Protein 8AGQ (pdb70)

Foldseek 3Di:
DKEKEEALQDQLSQLLLLLCLQLVHDYHYDYQCVVVQSLVDDVNCVQVVVSDDIWMDDPPDIDDDSVVNSVVSCVVSVVGGDNAQDDDVLLNVLLVVLQVCCVPQNPVLLVLLCCQQPVQVVVVHHGDVVVNVVSVVSNLVSVVVVLVCLVPAVDRSHPDHHSSLSSNLNSVVCCLPVSVNVCSQVVRVSSVVSNVVVCPDPSNVVSCVVNVD

Nearest PDB structures (foldseek):
  8agq-assembly1_A  TM=1.005E+00  e=2.679E-33  Populus trichocarpa
  6ezy-assembly1_A  TM=9.854E-01  e=1.251E-21  Arabidopsis thaliana
  5a5k-assembly4_N  TM=9.484E-01  e=1.571E-18  Arabidopsis thaliana
  5a5k-assembly3_O  TM=9.416E-01  e=5.934E-18  Arabidopsis thaliana
  4mpg-assembly1_A  TM=8.722E-01  e=7.396E-11  Homo sapiens

Secondary structure (DSSP, 8-state):
-EEEES-TTSHHHHHHHHHHHHTT--EEEE---GGGTGGGSHHHHTT-TTS-S-EEEETTEEEESHHHHHHHHHHHTTTSSS--S-SSHHHHHHHHHHHHHIIIIIHHHHHHHHIIIIIHHHTT----HHHHHHHHHHHHHHHHHHHHHHHH-SSSSSSS--HHHHTTHHHHHHHHTTTS-THHHHTSHHHHHHHHHHTTSHHHHHHHHHHT-

Structure (mmCIF, N/CA/C/O backbone):
data_8AGQ
#
_entry.id   8AGQ
#
_cell.length_a   89.948
_cell.length_b   55.447
_cell.length_c   54.787
_cell.angle_alpha   90.000
_cell.angle_beta   113.550
_cell.angle_gamma   90.000
#
_symmetry.space_group_name_H-M   'C 1 2 1'
#
loop_
_entity.id
_entity.type
_entity.pdbx_description
1 polymer 'Glutathione transferase'
2 non-polymer GLUTATHIONE
3 non-polymer (2~{S},3~{R})-2-[3,4-bis(oxidanyl)phenyl]-3,4-dihydro-2~{H}-chromene-3,5,7-triol
4 non-polymer 'SODIUM ION'
5 water water
#
loop_
_atom_site.group_PDB
_atom_site.id
_atom_site.type_symbol
_atom_site.label_atom_id
_atom_site.label_alt_id
_atom_site.label_comp_id
_atom_site.label_asym_id
_atom_site.label_entity_id
_atom_site.label_seq_id
_atom_site.pdbx_PDB_ins_code
_atom_site.Cartn_x
_atom_site.Cartn_y
_atom_site.Cartn_z
_atom_site.occupancy
_atom_site.B_iso_or_equiv
_atom_site.auth_seq_id
_atom_site.auth_comp_id
_atom_site.auth_asym_id
_atom_site.auth_atom_id
_atom_site.pdbx_PDB_model_num
ATOM 1 N N . VAL A 1 2 ? -9.946 -15.175 1.428 1.000 38.107 2 VAL A N 1
ATOM 2 C CA . VAL A 1 2 ? -8.855 -14.256 1.884 1.000 25.844 2 VAL A CA 1
ATOM 3 C C . VAL A 1 2 ? -9.487 -13.035 2.542 1.000 19.266 2 VAL A C 1
ATOM 4 O O . VAL A 1 2 ? -10.327 -12.357 1.981 1.000 20.731 2 VAL A O 1
ATOM 17 N N . VAL A 1 3 ? -9.008 -12.741 3.736 1.000 18.021 3 VAL A N 1
ATOM 18 C CA . VAL A 1 3 ? -9.453 -11.605 4.527 1.000 15.537 3 VAL A CA 1
ATOM 19 C C . VAL A 1 3 ? -9.202 -10.301 3.789 1.000 13.542 3 VAL A C 1
ATOM 20 O O . VAL A 1 3 ? -8.138 -10.090 3.267 1.000 15.778 3 VAL A O 1
ATOM 33 N N A LYS A 1 4 ? -10.217 -9.442 3.793 0.500 12.311 4 LYS A N 1
ATOM 34 N N B LYS A 1 4 ? -10.228 -9.445 3.738 0.500 12.199 4 LYS A N 1
ATOM 35 C CA A LYS A 1 4 ? -10.066 -8.086 3.299 0.500 12.235 4 LYS A CA 1
ATOM 36 C CA B LYS A 1 4 ? -10.062 -8.074 3.268 0.500 12.406 4 LYS A CA 1
ATOM 37 C C A LYS A 1 4 ? -9.971 -7.148 4.488 0.500 11.131 4 LYS A C 1
ATOM 38 C C B LYS A 1 4 ? -9.970 -7.154 4.475 0.500 11.109 4 LYS A C 1
ATOM 39 O O A LYS A 1 4 ? -10.812 -7.199 5.382 0.500 12.788 4 LYS A O 1
ATOM 40 O O B LYS A 1 4 ? -10.812 -7.219 5.368 0.500 12.947 4 LYS A O 1
ATOM 77 N N . VAL A 1 5 ? -8.945 -6.291 4.493 1.000 11.173 5 VAL A N 1
ATOM 78 C CA . VAL A 1 5 ? -8.754 -5.281 5.512 1.000 10.358 5 VAL A CA 1
ATOM 79 C C . VAL A 1 5 ? -8.963 -3.917 4.866 1.000 10.336 5 VAL A C 1
ATOM 80 O O . VAL A 1 5 ? -8.329 -3.630 3.840 1.000 12.156 5 VAL A O 1
ATOM 93 N N . TYR A 1 6 ? -9.824 -3.087 5.450 1.000 10.019 6 TYR A N 1
ATOM 94 C CA . TYR A 1 6 ? -10.134 -1.770 4.907 1.000 9.895 6 TYR A CA 1
ATOM 95 C C . TYR A 1 6 ? -9.428 -0.695 5.719 1.000 9.638 6 TYR A C 1
ATOM 96 O O . TYR A 1 6 ? -9.588 -0.591 6.928 1.000 11.225 6 TYR A O 1
ATOM 114 N N . GLY A 1 7 ? -8.730 0.189 4.990 1.000 10.095 7 GLY A N 1
ATOM 115 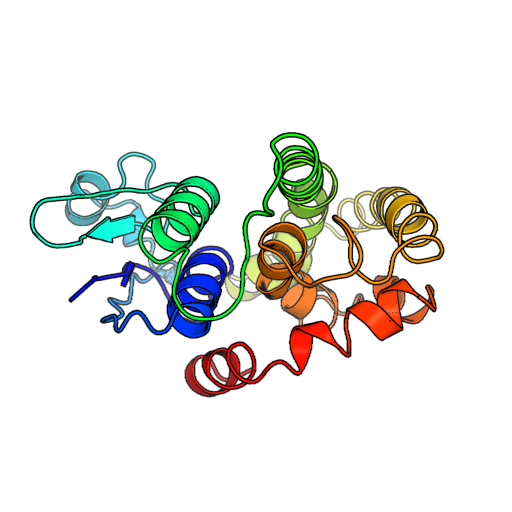C CA . GLY A 1 7 ? -8.107 1.363 5.558 1.000 10.577 7 GLY A CA 1
ATOM 116 C C . GLY A 1 7 ? -6.779 1.661 4.883 1.000 10.446 7 GLY A C 1
ATOM 117 O O . GLY A 1 7 ? -6.236 0.811 4.167 1.000 11.085 7 GLY A O 1
ATOM 121 N N . PRO A 1 8 ? -6.219 2.878 5.097 1.000 10.684 8 PRO A N 1
ATOM 122 C CA . PRO A 1 8 ? -4.903 3.165 4.563 1.000 11.226 8 PRO A CA 1
ATOM 123 C C . PRO A 1 8 ? -3.816 2.350 5.245 1.000 10.285 8 PRO A C 1
ATOM 124 O O . PRO A 1 8 ? -3.841 2.199 6.466 1.000 10.425 8 PRO A O 1
ATOM 135 N N . ALA A 1 9 ? -2.806 1.967 4.485 1.000 10.020 9 ALA A N 1
ATOM 136 C CA . ALA A 1 9 ? -1.643 1.295 5.032 1.000 10.387 9 ALA A CA 1
ATOM 137 C C . ALA A 1 9 ? -0.918 2.142 6.076 1.000 10.396 9 ALA A C 1
ATOM 138 O O . ALA A 1 9 ? -0.255 1.569 6.956 1.000 11.353 9 ALA A O 1
ATOM 145 N N . VAL A 1 10 ? -0.994 3.458 5.965 1.000 9.903 10 VAL A N 1
ATOM 146 C CA . VAL A 1 10 ? -0.289 4.330 6.908 1.000 10.411 10 VAL A CA 1
ATOM 147 C C . VAL A 1 10 ? -1.052 4.529 8.219 1.000 10.575 10 VAL A C 1
ATOM 148 O O . VAL A 1 10 ? -0.447 5.080 9.148 1.000 11.395 10 VAL A O 1
ATOM 161 N N . ALA A 1 11 ? -2.334 4.174 8.290 1.000 10.524 11 ALA A N 1
ATOM 162 C CA . ALA A 1 11 ? -3.105 4.547 9.466 1.000 9.534 11 ALA A CA 1
ATOM 163 C C . ALA A 1 11 ? -2.896 3.574 10.622 1.000 9.391 11 ALA A C 1
ATOM 164 O O . ALA A 1 11 ? -2.744 2.358 10.451 1.000 10.047 11 ALA A O 1
ATOM 171 N N . VAL A 1 12 ? -2.969 4.112 11.848 1.000 9.662 12 VAL A N 1
ATOM 172 C CA . VAL A 1 12 ? -2.687 3.339 13.044 1.000 9.452 12 VAL A CA 1
ATOM 173 C C . VAL A 1 12 ? -3.566 2.113 13.213 1.000 9.642 12 VAL A C 1
ATOM 174 O O . VAL A 1 12 ? -3.071 1.027 13.517 1.000 9.444 12 VAL A O 1
ATOM 187 N N A CYS A 1 13 ? -4.904 2.252 13.138 0.500 10.270 13 CYS A N 1
ATOM 188 N N B CYS A 1 13 ? -4.881 2.329 13.045 0.500 9.834 13 CYS A N 1
ATOM 189 C CA A CYS A 1 13 ? -5.737 1.114 13.527 0.500 10.505 13 CYS A CA 1
ATOM 190 C CA B CYS A 1 13 ? -5.853 1.326 13.442 0.500 11.211 13 CYS A CA 1
ATOM 191 C C A CYS A 1 13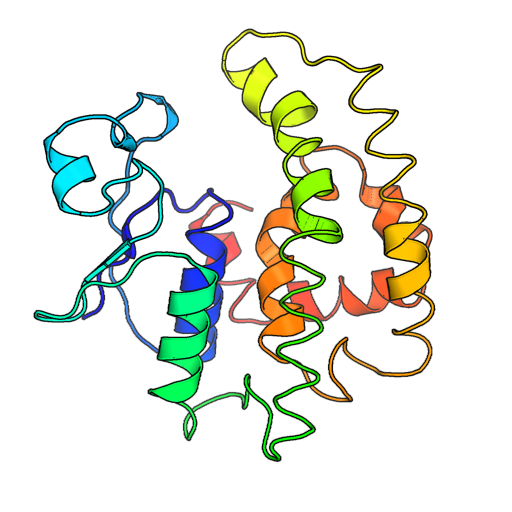 ? -5.717 0.032 12.447 0.500 9.512 13 CYS A C 1
ATOM 192 C C B CYS A 1 13 ? -5.779 0.137 12.467 0.500 10.206 13 CYS A C 1
ATOM 193 O O A CYS A 1 13 ? -5.669 -1.159 12.763 0.500 10.109 13 CYS A O 1
ATOM 194 O O B CYS A 1 13 ? -5.731 -1.017 12.880 0.500 10.521 13 CYS A O 1
ATOM 209 N N . PRO A 1 14 ? -5.709 0.361 11.135 1.000 9.389 14 PRO A N 1
ATOM 210 C CA . PRO A 1 14 ? -5.455 -0.695 10.161 1.000 8.952 14 PRO A CA 1
ATOM 211 C C . PRO A 1 14 ? -4.118 -1.395 10.402 1.000 8.940 14 PRO A C 1
ATOM 212 O O . PRO A 1 14 ? -4.025 -2.605 10.272 1.000 9.383 14 PRO A O 1
ATOM 223 N N . GLN A 1 15 ? -3.068 -0.626 10.734 1.000 8.584 15 GLN A N 1
ATOM 224 C CA . GLN A 1 15 ? -1.780 -1.265 11.017 1.000 9.081 15 GLN A CA 1
ATOM 225 C C . GLN A 1 15 ? -1.834 -2.224 12.206 1.000 8.236 15 GLN A C 1
ATOM 226 O O . GLN A 1 15 ? -1.181 -3.262 12.187 1.000 9.174 15 GLN A O 1
ATOM 240 N N . ARG A 1 16 ? -2.608 -1.887 13.232 1.000 8.753 16 ARG A N 1
ATOM 241 C CA . ARG A 1 16 ? -2.732 -2.773 14.368 1.000 8.689 16 ARG A CA 1
ATOM 242 C C . ARG A 1 16 ? -3.244 -4.142 13.914 1.000 8.911 16 ARG A C 1
ATOM 243 O O . ARG A 1 16 ? -2.734 -5.190 14.319 1.000 9.657 16 ARG A O 1
ATOM 264 N N . VAL A 1 17 ? -4.291 -4.126 13.080 1.000 8.635 17 VAL A N 1
ATOM 265 C CA . VAL A 1 17 ? -4.847 -5.336 12.550 1.000 9.039 17 VAL A CA 1
ATOM 266 C C . VAL A 1 17 ? -3.848 -6.101 11.676 1.000 9.415 17 VAL A C 1
ATOM 267 O O . VAL A 1 17 ? -3.652 -7.305 11.805 1.000 9.988 17 VAL A O 1
ATOM 280 N N . MET A 1 18 ? -3.229 -5.387 10.733 1.000 9.096 18 MET A N 1
ATOM 281 C CA . MET A 1 18 ? -2.305 -6.031 9.817 1.000 9.889 18 MET A CA 1
ATOM 282 C C . MET A 1 18 ? -1.122 -6.654 10.560 1.000 9.518 18 MET A C 1
ATOM 283 O O . MET A 1 18 ? -0.642 -7.718 10.168 1.000 9.997 18 MET A O 1
ATOM 297 N N . ALA A 1 19 ? -0.654 -6.008 11.630 1.000 9.149 19 ALA A N 1
ATOM 298 C CA . ALA A 1 19 ? 0.441 -6.580 12.401 1.000 9.758 19 ALA A CA 1
ATOM 299 C C . ALA A 1 19 ? 0.064 -7.957 12.964 1.000 9.479 19 ALA A C 1
ATOM 300 O O . ALA A 1 19 ? 0.853 -8.891 12.916 1.000 10.669 19 ALA A O 1
ATOM 307 N N . CYS A 1 20 ? -1.152 -8.072 13.502 1.000 9.491 20 CYS A N 1
ATOM 308 C CA . CYS A 1 20 ? -1.613 -9.353 14.012 1.000 9.735 20 CYS A CA 1
ATOM 309 C C . CYS A 1 20 ? -1.724 -10.388 12.903 1.000 9.628 20 CYS A C 1
ATOM 310 O O . CYS A 1 20 ? -1.265 -11.526 13.054 1.000 10.439 20 CYS A O 1
ATOM 318 N N . LEU A 1 21 ? -2.301 -10.005 11.764 1.000 9.483 21 LEU A N 1
ATOM 319 C CA . LEU A 1 21 ? -2.433 -10.946 10.653 1.000 10.227 21 LEU A CA 1
ATOM 320 C C . LEU A 1 21 ? -1.058 -11.428 10.188 1.000 11.149 21 LEU A C 1
ATOM 321 O O . LEU A 1 21 ? -0.870 -12.639 9.964 1.000 12.177 21 LEU A O 1
ATOM 337 N N . LEU A 1 22 ? -0.083 -10.521 10.077 1.000 10.612 22 LEU A N 1
ATOM 338 C CA . LEU A 1 22 ? 1.256 -10.911 9.671 1.000 11.745 22 LEU A CA 1
ATOM 339 C C . LEU A 1 22 ? 1.883 -11.846 10.701 1.000 11.749 22 LEU A C 1
ATOM 340 O O . LEU A 1 22 ? 2.510 -12.831 10.346 1.000 14.089 22 LEU A O 1
ATOM 356 N N . GLU A 1 23 ? 1.762 -11.523 11.989 1.000 10.943 23 GLU A N 1
ATOM 357 C CA . GLU A 1 23 ? 2.337 -12.383 13.009 1.000 11.648 23 GLU A CA 1
ATOM 358 C C . GLU A 1 23 ? 1.762 -13.793 12.925 1.000 12.396 23 GLU A C 1
ATOM 359 O O . GLU A 1 23 ? 2.464 -14.769 13.176 1.000 14.516 23 GLU A O 1
ATOM 371 N N . LYS A 1 24 ? 0.460 -13.893 12.613 1.000 14.150 24 LYS A N 1
ATOM 372 C CA . LYS A 1 24 ? -0.242 -15.163 12.582 1.000 16.768 24 LYS A CA 1
ATOM 373 C C . LYS A 1 24 ? -0.219 -15.844 11.228 1.000 19.939 24 LYS A C 1
ATOM 374 O O . LYS A 1 24 ? -0.846 -16.891 11.082 1.000 24.202 24 LYS A O 1
ATOM 393 N N . GLY A 1 25 ? 0.463 -15.252 10.252 1.000 18.538 25 GLY A N 1
ATOM 394 C CA . GLY A 1 25 ? 0.552 -15.844 8.913 1.000 22.054 25 GLY A CA 1
ATOM 395 C C . GLY A 1 25 ? -0.773 -15.902 8.165 1.000 22.144 25 GLY A C 1
ATOM 396 O O . GLY A 1 25 ? -0.995 -16.799 7.336 1.000 24.170 25 GLY A O 1
ATOM 400 N N . VAL A 1 26 ? -1.640 -14.931 8.416 1.000 18.537 26 VAL A N 1
ATOM 401 C CA . VAL A 1 26 ? -2.946 -14.884 7.780 1.000 17.800 26 VAL A CA 1
ATOM 402 C C . VAL A 1 26 ? -2.833 -13.991 6.543 1.000 17.564 26 VAL A C 1
ATOM 403 O O . VAL A 1 26 ? -2.520 -12.806 6.699 1.000 19.496 26 VAL A O 1
ATOM 416 N N A GLU A 1 27 ? -2.994 -14.530 5.334 0.250 17.984 27 GLU A N 1
ATOM 417 N N B GLU A 1 27 ? -3.115 -14.561 5.356 0.250 19.547 27 GLU A N 1
ATOM 418 N N C GLU A 1 27 ? -3.112 -14.559 5.358 0.500 20.526 27 GLU A N 1
ATOM 419 C CA A GLU A 1 27 ? -2.877 -13.685 4.157 0.250 18.187 27 GLU A CA 1
ATOM 420 C CA B GLU A 1 27 ? -3.135 -13.840 4.088 0.250 19.009 27 GLU A CA 1
ATOM 421 C CA C GLU A 1 27 ? -3.109 -13.823 4.104 0.500 22.603 27 GLU A CA 1
ATOM 422 C C A GLU A 1 27 ? -4.144 -12.833 4.029 0.250 16.827 27 GLU A C 1
ATOM 423 C C B GLU A 1 27 ? -4.228 -12.773 4.132 0.250 16.162 27 GLU A C 1
ATOM 424 C C C GLU A 1 27 ? -4.217 -12.767 4.138 0.500 15.532 27 GLU A C 1
ATOM 425 O O A GLU A 1 27 ? -5.244 -13.291 4.318 0.250 17.223 27 GLU A O 1
ATOM 426 O O B GLU A 1 27 ? -5.312 -13.012 4.658 0.250 17.376 27 GLU A O 1
ATOM 427 O O C GLU A 1 27 ? -5.307 -13.000 4.650 0.500 15.860 27 GLU A O 1
ATOM 461 N N . PHE A 1 28 ? -3.962 -11.597 3.563 1.000 16.119 28 PHE A N 1
ATOM 462 C CA . PHE A 1 28 ? -5.017 -10.589 3.470 1.000 13.259 28 PHE A CA 1
ATOM 463 C C . PHE A 1 28 ? -4.795 -9.720 2.253 1.000 12.642 28 PHE A C 1
ATOM 464 O O . PHE A 1 28 ? -3.677 -9.607 1.742 1.000 15.573 28 PHE A O 1
ATOM 481 N N . ASP A 1 29 ? -5.907 -9.077 1.857 1.000 12.679 29 ASP A N 1
ATOM 482 C CA . ASP A 1 29 ? -5.893 -8.068 0.824 1.000 14.111 29 ASP A CA 1
ATOM 483 C C . ASP A 1 29 ? -6.261 -6.735 1.444 1.000 13.115 29 ASP A C 1
ATOM 484 O O . ASP A 1 29 ? -7.298 -6.615 2.100 1.000 15.849 29 ASP A O 1
ATOM 493 N N . LEU A 1 30 ? -5.424 -5.730 1.237 1.000 12.545 30 LEU A N 1
ATOM 494 C CA . LEU A 1 30 ? -5.702 -4.400 1.732 1.000 12.203 30 LEU A CA 1
ATOM 495 C C . LEU A 1 30 ? -6.540 -3.639 0.730 1.000 11.539 30 LEU A C 1
ATOM 496 O O . LEU A 1 30 ? -6.223 -3.574 -0.475 1.000 14.250 30 LEU A O 1
ATOM 512 N N . VAL A 1 31 ? -7.589 -3.007 1.247 1.000 11.062 31 VAL A N 1
ATOM 513 C CA . VAL A 1 31 ? -8.445 -2.135 0.482 1.000 10.913 31 VAL A CA 1
ATOM 514 C C . VAL A 1 31 ? -8.300 -0.730 1.065 1.000 10.764 31 VAL A C 1
ATOM 515 O O . VAL A 1 31 ? -8.816 -0.445 2.142 1.000 10.988 31 VAL A O 1
ATOM 528 N N . HIS A 1 32 ? -7.590 0.132 0.358 1.000 10.606 32 HIS A N 1
ATOM 529 C CA . HIS A 1 32 ? -7.386 1.498 0.809 1.000 10.835 32 HIS A CA 1
ATOM 530 C C . HIS A 1 32 ? -8.754 2.155 0.984 1.000 11.073 32 HIS A C 1
ATOM 531 O O . HIS A 1 32 ? -9.653 1.982 0.164 1.000 12.060 32 HIS A O 1
ATOM 546 N N . VAL A 1 33 ? -8.874 2.953 2.047 1.000 11.430 33 VAL A N 1
ATOM 547 C CA . VAL A 1 33 ? -9.997 3.861 2.248 1.000 12.253 33 VAL A CA 1
ATOM 548 C C . VAL A 1 33 ? -9.383 5.233 2.445 1.000 12.144 33 VAL A C 1
ATOM 549 O O . VAL A 1 33 ? -8.479 5.388 3.249 1.000 14.063 33 VAL A O 1
ATOM 562 N N A ASP A 1 34 ? -9.837 6.219 1.687 0.500 13.122 34 ASP A N 1
ATOM 563 N N B ASP A 1 34 ? -9.807 6.227 1.652 0.500 13.387 34 ASP A N 1
ATOM 564 C CA A ASP A 1 34 ? -9.130 7.481 1.650 0.500 14.107 34 ASP A CA 1
ATOM 565 C CA B ASP A 1 34 ? -9.207 7.558 1.582 0.500 14.316 34 ASP A CA 1
ATOM 566 C C A ASP A 1 34 ? -9.665 8.424 2.723 0.500 13.212 34 ASP A C 1
ATOM 567 C C B ASP A 1 34 ? -9.695 8.442 2.733 0.500 13.230 34 ASP A C 1
ATOM 568 O O A ASP A 1 34 ? -10.582 9.209 2.503 0.500 14.280 34 ASP A O 1
ATOM 569 O O B ASP A 1 34 ? -10.636 9.219 2.576 0.500 14.489 34 ASP A O 1
ATOM 586 N N . LEU A 1 35 ? -9.057 8.327 3.909 1.000 12.977 35 LEU A N 1
ATOM 587 C CA . LEU A 1 35 ? -9.402 9.162 5.034 1.000 12.677 35 LEU A CA 1
ATOM 588 C C . LEU A 1 35 ? -9.148 10.630 4.722 1.000 13.885 35 LEU A C 1
ATOM 589 O O . LEU A 1 35 ? -9.889 11.468 5.158 1.000 16.327 35 LEU A O 1
ATOM 605 N N . ASP A 1 36 ? -8.143 10.916 3.900 1.000 15.190 36 ASP A N 1
ATOM 606 C CA . ASP A 1 36 ? -7.818 12.302 3.566 1.000 17.538 36 ASP A CA 1
ATOM 607 C C . ASP A 1 36 ? -9.022 13.003 2.945 1.000 18.366 36 ASP A C 1
ATOM 608 O O . ASP A 1 36 ? -9.247 14.187 3.179 1.000 22.627 36 ASP A O 1
ATOM 617 N N . SER A 1 37 ? -9.785 12.286 2.115 1.000 16.930 37 SER A N 1
ATOM 618 C CA . SER A 1 37 ? -10.890 12.873 1.397 1.000 18.258 37 SER A CA 1
ATOM 619 C C . SER A 1 37 ? -12.223 12.540 2.061 1.000 19.582 37 SER A C 1
ATOM 620 O O . SER A 1 37 ? -13.247 12.898 1.509 1.000 22.136 37 SER A O 1
ATOM 628 N N . GLY A 1 38 ? -12.247 11.886 3.235 1.000 17.102 38 GLY A N 1
ATOM 629 C CA . GLY A 1 38 ? -13.502 11.644 3.919 1.000 17.255 38 GLY A CA 1
ATOM 630 C C . GLY A 1 38 ? -14.298 10.468 3.365 1.000 17.335 38 GLY A C 1
ATOM 631 O O . GLY A 1 38 ? -15.477 10.371 3.618 1.000 18.642 38 GLY A O 1
ATOM 635 N N . GLU A 1 39 ? -13.656 9.538 2.639 1.000 15.782 39 GLU A N 1
ATOM 636 C CA . GLU A 1 39 ? -14.363 8.384 2.088 1.000 16.391 39 GLU A CA 1
ATOM 637 C C . GLU A 1 39 ? -15.066 7.559 3.169 1.000 15.060 39 GLU A C 1
ATOM 638 O O . GLU A 1 39 ? -16.142 7.006 2.935 1.000 16.587 39 GLU A O 1
ATOM 650 N N . GLN A 1 40 ? -14.476 7.513 4.350 1.000 14.081 40 GLN A N 1
ATOM 651 C CA . GLN A 1 40 ? -15.015 6.708 5.435 1.000 14.446 40 GLN A CA 1
ATOM 652 C C . GLN A 1 40 ? -16.343 7.235 5.962 1.000 14.794 40 GLN A C 1
ATOM 653 O O . GLN A 1 40 ? -17.001 6.518 6.721 1.000 15.459 40 GLN A O 1
ATOM 667 N N . LYS A 1 41 ? -16.703 8.480 5.605 1.000 16.312 41 LYS A N 1
ATOM 668 C CA . LYS A 1 41 ? -17.940 9.074 6.106 1.000 18.048 41 LYS A CA 1
ATOM 669 C C . LYS A 1 41 ? -19.074 9.008 5.098 1.000 21.010 41 LYS A C 1
ATOM 670 O O . LYS A 1 41 ? -20.175 9.455 5.431 1.000 25.697 41 LYS A O 1
ATOM 689 N N . LEU A 1 42 ? -18.828 8.417 3.922 1.000 19.845 42 LEU A N 1
ATOM 690 C CA . LEU A 1 42 ? -19.819 8.428 2.868 1.000 22.458 42 LEU A CA 1
ATOM 691 C C . LEU A 1 42 ? -20.638 7.146 2.931 1.000 20.593 42 LEU A C 1
ATOM 692 O O . LEU A 1 42 ? -20.250 6.165 3.565 1.000 19.295 42 LEU A O 1
ATOM 708 N N . PRO A 1 43 ? -21.853 7.139 2.312 1.000 29.462 43 PRO A N 1
ATOM 709 C CA . PRO A 1 43 ? -22.745 6.011 2.544 1.000 23.959 43 PRO A CA 1
ATOM 710 C C . PRO A 1 43 ? -22.200 4.600 2.239 1.000 19.487 43 PRO A C 1
ATOM 711 O O . PRO A 1 43 ? -22.493 3.661 2.983 1.000 20.357 43 PRO A O 1
ATOM 722 N N . GLU A 1 44 ? -21.412 4.431 1.156 1.000 21.892 44 GLU A N 1
ATOM 723 C CA . GLU A 1 44 ? -20.911 3.141 0.732 1.000 53.619 44 GLU A CA 1
ATOM 724 C C . GLU A 1 44 ? -20.118 2.576 1.931 1.000 19.820 44 GLU A C 1
ATOM 725 O O . GLU A 1 44 ? -20.301 1.426 2.265 1.000 18.187 44 GLU A O 1
ATOM 737 N N . PHE A 1 45 ? -19.186 3.362 2.497 1.000 15.666 45 PHE A N 1
ATOM 738 C CA . PHE A 1 45 ? -18.331 2.806 3.556 1.000 14.005 45 PHE A CA 1
ATOM 739 C C . PHE A 1 45 ? -19.122 2.612 4.858 1.000 13.990 45 PHE A C 1
ATOM 740 O O . PHE A 1 45 ? -18.815 1.679 5.609 1.000 13.212 45 PHE A O 1
ATOM 757 N N . LEU A 1 46 ? -20.117 3.460 5.130 1.000 15.150 46 LEU A N 1
ATOM 758 C CA . LEU A 1 46 ? -20.888 3.325 6.354 1.000 15.188 46 LEU A CA 1
ATOM 759 C C . LEU A 1 46 ? -21.653 1.989 6.399 1.000 15.159 46 LEU A C 1
ATOM 760 O O . LEU A 1 46 ? -21.987 1.535 7.493 1.000 17.011 46 LEU A O 1
ATOM 776 N N . LEU A 1 47 ? -21.940 1.371 5.238 1.000 15.376 47 LEU A N 1
ATOM 777 C CA . LEU A 1 47 ? -22.506 0.038 5.237 1.000 16.718 47 LEU A CA 1
ATOM 778 C C . LEU A 1 47 ? -21.541 -0.983 5.815 1.000 15.946 47 LEU A C 1
ATOM 779 O O . LEU A 1 47 ? -21.984 -2.051 6.242 1.000 18.964 47 LEU A O 1
ATOM 795 N N . LYS A 1 48 ? -20.237 -0.701 5.769 1.000 13.877 48 LYS A N 1
ATOM 796 C CA . LYS A 1 48 ? -19.244 -1.627 6.286 1.000 12.869 48 LYS A CA 1
ATOM 797 C C . LYS A 1 48 ? -18.882 -1.302 7.737 1.000 13.199 48 LYS A C 1
ATOM 798 O O . LYS A 1 48 ? -18.730 -2.214 8.545 1.000 15.185 48 LYS A O 1
ATOM 817 N N . GLN A 1 49 ? -18.650 -0.018 8.055 1.000 11.966 49 GLN A N 1
ATOM 818 C CA . GLN A 1 49 ? -18.279 0.402 9.402 1.000 11.644 49 GLN A CA 1
ATOM 819 C C . GLN A 1 49 ? -19.201 1.567 9.740 1.000 11.840 49 GLN A C 1
ATOM 820 O O . GLN A 1 49 ? -19.049 2.654 9.214 1.000 12.387 49 GLN A O 1
ATOM 834 N N . PRO A 1 50 ? -20.244 1.315 10.550 1.000 11.802 50 PRO A N 1
ATOM 835 C CA . PRO A 1 50 ? -21.339 2.287 10.658 1.000 13.657 50 PRO A CA 1
ATOM 836 C C . PRO A 1 50 ? -20.983 3.554 11.448 1.000 12.169 50 PRO A C 1
ATOM 837 O O . PRO A 1 50 ? -21.725 4.518 11.407 1.000 14.634 50 PRO A O 1
ATOM 848 N N . PHE A 1 51 ? -19.831 3.550 12.141 1.000 12.147 51 PHE A N 1
ATOM 849 C CA . PHE A 1 51 ? -19.313 4.732 12.812 1.000 12.153 51 PHE A CA 1
ATOM 850 C C . PHE A 1 51 ? -18.353 5.509 11.904 1.000 12.904 51 PHE A C 1
ATOM 851 O O . PHE A 1 51 ? -17.805 6.516 12.309 1.000 14.315 51 PHE A O 1
ATOM 868 N N . GLY A 1 52 ? -18.178 5.080 10.661 1.000 12.307 52 GLY A N 1
ATOM 869 C CA . GLY A 1 52 ? -17.344 5.819 9.739 1.000 13.000 52 GLY A CA 1
ATOM 870 C C . GLY A 1 52 ? -15.890 5.889 10.132 1.000 11.699 52 GLY A C 1
ATOM 871 O O . GLY A 1 52 ? -15.258 6.934 10.021 1.000 13.144 52 GLY A O 1
ATOM 875 N N . GLN A 1 53 ? -15.354 4.760 10.569 1.000 10.821 53 GLN A N 1
ATOM 876 C CA . GLN A 1 53 ? -13.953 4.645 10.942 1.000 10.366 53 GLN A CA 1
ATOM 877 C C . GLN A 1 53 ? -13.375 3.380 10.328 1.000 10.091 53 GLN A C 1
ATOM 878 O O . GLN A 1 53 ? -14.092 2.454 10.012 1.000 10.980 53 GLN A O 1
ATOM 892 N N . VAL A 1 54 ? -12.047 3.349 10.222 1.000 10.267 54 VAL A N 1
ATOM 893 C CA . VAL A 1 54 ? -11.329 2.162 9.763 1.000 9.512 54 VAL A CA 1
ATOM 894 C C . VAL A 1 54 ? -10.512 1.584 10.916 1.000 9.598 54 VAL A C 1
ATOM 895 O O . VAL A 1 54 ? -10.066 2.332 11.793 1.000 10.703 54 VAL A O 1
ATOM 908 N N . PRO A 1 55 ? -10.264 0.264 10.969 1.000 9.436 55 PRO A N 1
ATOM 909 C CA . PRO A 1 55 ? -10.569 -0.713 9.929 1.000 9.738 55 PRO A CA 1
ATOM 910 C C . PRO A 1 55 ? -11.871 -1.451 10.130 1.000 9.172 55 PRO A C 1
ATOM 911 O O . PRO A 1 55 ? -12.466 -1.484 11.201 1.000 10.543 55 PRO A O 1
ATOM 922 N N . VAL A 1 56 ? -12.246 -2.143 9.062 1.000 10.137 56 VAL A N 1
ATOM 923 C CA . VAL A 1 56 ? -13.208 -3.240 9.084 1.000 11.063 56 VAL A CA 1
ATOM 924 C C . VAL A 1 56 ? -12.516 -4.414 8.384 1.000 10.116 56 VAL A C 1
ATOM 925 O O . VAL A 1 56 ? -11.704 -4.180 7.482 1.000 11.448 56 VAL A O 1
ATOM 938 N N . VAL A 1 57 ? -12.865 -5.636 8.765 1.000 10.196 57 VAL A N 1
ATOM 939 C CA . VAL A 1 57 ? -12.434 -6.811 8.026 1.000 10.581 57 VAL A CA 1
ATOM 940 C C . VAL A 1 57 ? -13.652 -7.570 7.522 1.000 10.866 57 VAL A C 1
ATOM 941 O O . VAL A 1 57 ? -14.683 -7.624 8.192 1.000 11.940 57 VAL A O 1
ATOM 954 N N . GLU A 1 58 ? -13.476 -8.152 6.340 1.000 11.575 58 GLU A N 1
ATOM 955 C CA . GLU A 1 58 ? -14.441 -9.063 5.754 1.000 12.797 58 GLU A CA 1
ATOM 956 C C . GLU A 1 58 ? -13.696 -10.369 5.476 1.000 14.079 58 GLU A C 1
ATOM 957 O O . GLU A 1 58 ? -12.697 -10.367 4.772 1.000 16.486 58 GLU A O 1
ATOM 969 N N . ASP A 1 59 ? -14.226 -11.477 5.982 1.000 15.254 59 ASP A N 1
ATOM 970 C CA . ASP A 1 59 ? -13.579 -12.789 5.936 1.000 17.110 59 ASP A CA 1
ATOM 971 C C . ASP A 1 59 ? -14.663 -13.771 5.527 1.000 17.085 59 ASP A C 1
ATOM 972 O O . ASP A 1 59 ? -15.475 -14.199 6.341 1.000 18.389 59 ASP A O 1
ATOM 981 N N . GLY A 1 60 ? -14.784 -13.983 4.229 1.000 18.826 60 GLY A N 1
ATOM 982 C CA . GLY A 1 60 ? -15.968 -14.641 3.712 1.000 20.964 60 GLY A CA 1
ATOM 983 C C . GLY A 1 60 ? -17.202 -13.806 4.035 1.000 19.900 60 GLY A C 1
ATOM 984 O O . GLY A 1 60 ? -17.202 -12.602 3.759 1.000 22.816 60 GLY A O 1
ATOM 988 N N A ASP A 1 61 ? -18.232 -14.415 4.634 0.500 25.855 61 ASP A N 1
ATOM 989 N N B ASP A 1 61 ? -18.220 -14.445 4.632 0.500 22.610 61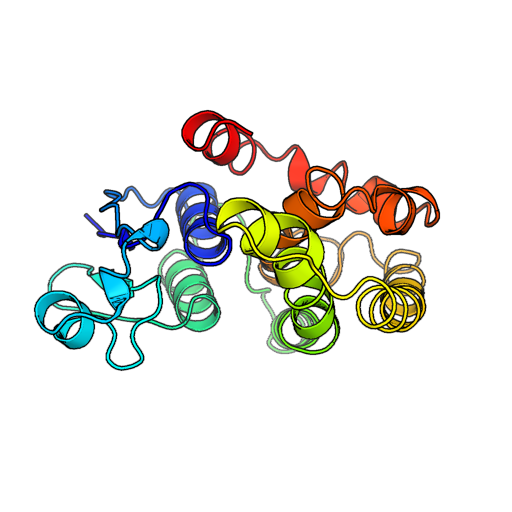 ASP A N 1
ATOM 990 C CA A ASP A 1 61 ? -19.440 -13.682 4.983 0.500 40.094 61 ASP A CA 1
ATOM 991 C CA B ASP A 1 61 ? -19.449 -13.763 5.002 0.500 20.094 61 ASP A CA 1
ATOM 992 C C A ASP A 1 61 ? -19.385 -13.230 6.453 0.500 20.501 61 ASP A C 1
ATOM 993 C C B ASP A 1 61 ? -19.300 -13.046 6.352 0.500 18.477 61 ASP A C 1
ATOM 994 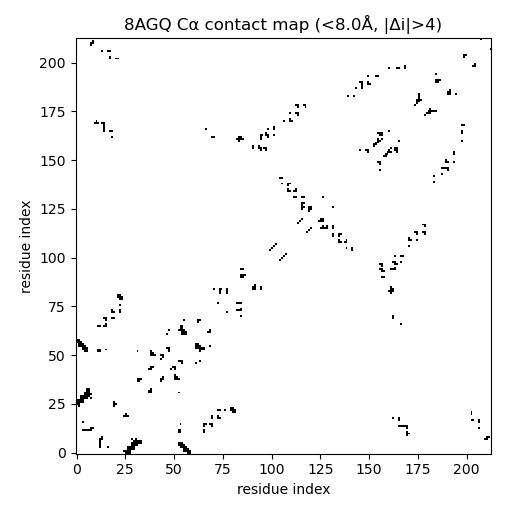O O A ASP A 1 61 ? -20.409 -12.863 7.016 0.500 21.236 61 ASP A O 1
ATOM 995 O O B ASP A 1 6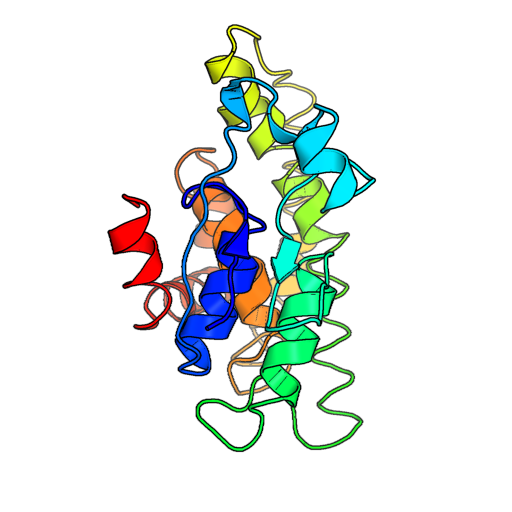1 ? -20.151 -12.244 6.691 0.500 18.351 61 ASP A O 1
ATOM 1012 N N . PHE A 1 62 ? -18.201 -13.257 7.081 1.000 17.302 62 PHE A N 1
ATOM 1013 C CA . PHE A 1 62 ? -18.037 -12.674 8.412 1.000 16.120 62 PHE A CA 1
ATOM 1014 C C . PHE A 1 62 ? -17.459 -11.277 8.310 1.000 14.452 62 PHE A C 1
ATOM 1015 O O . PHE A 1 62 ? -16.538 -11.048 7.557 1.000 17.779 62 PHE A O 1
ATOM 1032 N N . LYS A 1 63 ? -18.046 -10.328 9.028 1.000 14.286 63 LYS A N 1
ATOM 1033 C CA A LYS A 1 63 ? -17.610 -8.944 9.031 0.500 12.553 63 LYS A CA 1
ATOM 1034 C CA B LYS A 1 63 ? -17.676 -8.932 9.037 0.500 13.277 63 LYS A CA 1
ATOM 1035 C C . LYS A 1 63 ? -17.411 -8.518 10.478 1.000 11.831 63 LYS A C 1
ATOM 1036 O O . LYS A 1 63 ? -18.206 -8.832 11.372 1.000 13.202 63 LYS A O 1
ATOM 1072 N N . LEU A 1 64 ? -16.303 -7.807 10.732 1.000 11.090 64 LEU A N 1
ATOM 1073 C CA . LEU A 1 64 ? -15.952 -7.426 12.098 1.000 10.344 64 LEU A CA 1
ATOM 1074 C C . LEU A 1 64 ? -15.240 -6.072 12.025 1.000 10.467 64 LEU A C 1
ATOM 1075 O O . LEU A 1 64 ? -14.393 -5.857 11.164 1.000 11.087 64 LEU A O 1
ATOM 1091 N N . PHE A 1 65 ? -15.533 -5.187 12.982 1.000 9.896 65 PHE A N 1
ATOM 1092 C CA . PHE A 1 65 ? -14.778 -3.956 13.135 1.000 9.472 65 PHE A CA 1
ATOM 1093 C C . PHE A 1 65 ? -14.372 -3.820 14.609 1.000 9.943 65 PHE A C 1
ATOM 1094 O O . PHE A 1 65 ? -14.593 -4.721 15.410 1.000 10.103 65 PHE A O 1
ATOM 1111 N N . GLU A 1 66 ? -13.723 -2.688 14.913 1.000 9.514 66 GLU A N 1
ATOM 1112 C CA . GLU A 1 66 ? -12.995 -2.392 16.174 1.000 9.429 66 GLU A CA 1
ATOM 1113 C C . GLU A 1 66 ? -11.687 -3.166 16.169 1.000 9.320 66 GLU A C 1
ATOM 1114 O O . GLU A 1 66 ? -11.649 -4.391 16.318 1.000 9.804 66 GLU A O 1
ATOM 1126 N N . SER A 1 67 ? -10.590 -2.432 15.958 1.000 8.885 67 SER A N 1
ATOM 1127 C CA . SER A 1 67 ? -9.289 -3.043 15.782 1.000 9.167 67 SER A CA 1
ATOM 1128 C C . SER A 1 67 ? -8.922 -4.035 16.883 1.000 8.880 67 SER A C 1
ATOM 1129 O O . SER A 1 67 ? -8.303 -5.056 16.585 1.000 9.662 67 SER A O 1
ATOM 1137 N N . ARG A 1 68 ? -9.235 -3.733 18.152 1.000 8.710 68 ARG A N 1
ATOM 1138 C CA . ARG A 1 68 ? -8.818 -4.634 19.232 1.000 9.409 68 ARG A CA 1
ATOM 1139 C C . ARG A 1 68 ? -9.705 -5.856 19.300 1.000 11.146 68 ARG A C 1
ATOM 1140 O O . ARG A 1 68 ? -9.251 -6.886 19.782 1.000 14.506 68 ARG A O 1
ATOM 1161 N N . ALA A 1 69 ? -10.962 -5.780 18.836 1.000 9.611 69 ALA A N 1
ATOM 1162 C CA . ALA A 1 69 ? -11.766 -6.977 18.675 1.000 10.438 69 ALA A CA 1
ATOM 1163 C C . ALA A 1 69 ? -11.223 -7.883 17.555 1.000 9.950 69 ALA A C 1
ATOM 1164 O O . ALA A 1 69 ? -11.185 -9.103 17.680 1.000 10.895 69 ALA A O 1
ATOM 1171 N N . ILE A 1 70 ? -10.800 -7.228 16.479 1.000 9.510 70 ILE A N 1
ATOM 1172 C CA . ILE A 1 70 ? -10.268 -7.959 15.335 1.000 9.778 70 ILE A CA 1
ATOM 1173 C C . ILE A 1 70 ? -8.982 -8.700 15.714 1.000 9.886 70 ILE A C 1
ATOM 1174 O O . ILE A 1 70 ? -8.817 -9.877 15.353 1.000 10.718 70 ILE A O 1
ATOM 1190 N N . ILE A 1 71 ? -8.022 -8.026 16.409 1.000 9.651 71 ILE A N 1
ATOM 1191 C CA . ILE A 1 71 ? -6.797 -8.734 16.721 1.000 10.023 71 ILE A CA 1
ATOM 1192 C C . ILE A 1 71 ? -7.034 -9.864 17.706 1.000 10.452 71 ILE A C 1
ATOM 1193 O O . ILE A 1 71 ? -6.379 -10.914 17.625 1.000 11.406 71 ILE A O 1
ATOM 1209 N N . ARG A 1 72 ? -7.994 -9.725 18.639 1.000 10.398 72 ARG A N 1
ATOM 1210 C CA . ARG A 1 72 ? -8.328 -10.837 19.509 1.000 11.269 72 ARG A CA 1
ATOM 1211 C C . ARG A 1 72 ? -8.883 -12.022 18.720 1.000 12.437 72 ARG A C 1
ATOM 1212 O O . ARG A 1 72 ? -8.555 -13.172 19.003 1.000 13.679 72 ARG A O 1
ATOM 1233 N N . TYR A 1 73 ? -9.735 -11.733 17.727 1.000 11.839 73 TYR A N 1
ATOM 1234 C CA . TYR A 1 73 ? -10.355 -12.768 16.921 1.000 12.611 73 TYR A CA 1
ATOM 1235 C C . TYR A 1 73 ? -9.305 -13.584 16.166 1.000 12.466 73 TYR A C 1
ATOM 1236 O O . TYR A 1 73 ? -9.302 -14.819 16.249 1.000 13.393 73 TYR A O 1
ATOM 1254 N N . TYR A 1 74 ? -8.395 -12.906 15.456 1.000 11.751 74 TYR A N 1
ATOM 1255 C CA . TYR A 1 74 ? -7.419 -13.621 14.670 1.000 12.074 74 TYR A CA 1
ATOM 1256 C C . TYR A 1 74 ? -6.379 -14.323 15.540 1.000 11.831 74 TYR A C 1
ATOM 1257 O O . TYR A 1 74 ? -5.914 -15.419 15.207 1.000 12.937 74 TYR A O 1
ATOM 1275 N N . ALA A 1 75 ? -6.042 -13.730 16.694 1.000 11.544 75 ALA A N 1
ATOM 1276 C CA . ALA A 1 75 ? -5.121 -14.410 17.613 1.000 11.723 75 ALA A CA 1
ATOM 1277 C C . ALA A 1 75 ? -5.742 -15.709 18.112 1.000 12.610 75 ALA A C 1
ATOM 1278 O O . ALA A 1 75 ? -4.994 -16.656 18.375 1.000 14.413 75 ALA A O 1
ATOM 1285 N N . ALA A 1 76 ? -7.069 -15.746 18.287 1.000 13.322 76 ALA A N 1
ATOM 1286 C CA . ALA A 1 76 ? -7.735 -16.970 18.729 1.000 13.897 76 ALA A CA 1
ATOM 1287 C C . ALA A 1 76 ? -7.995 -17.939 17.584 1.000 14.559 76 ALA A C 1
ATOM 1288 O O . ALA A 1 76 ? -7.779 -19.135 17.713 1.000 16.818 76 ALA A O 1
ATOM 1295 N N . LYS A 1 77 ? -8.387 -17.405 16.427 1.000 14.445 77 LYS A N 1
ATOM 1296 C CA . LYS A 1 77 ? -8.730 -18.282 15.320 1.000 15.863 77 LYS A CA 1
ATOM 1297 C C . LYS A 1 77 ? -7.487 -19.063 14.885 1.000 18.150 77 LYS A C 1
ATOM 1298 O O . LYS A 1 77 ? -7.591 -20.213 14.448 1.000 22.345 77 LYS A O 1
ATOM 1317 N N . TYR A 1 78 ? -6.318 -18.442 14.968 1.000 16.527 78 TYR A N 1
ATOM 1318 C CA . TYR A 1 78 ? -5.073 -19.063 14.607 1.000 18.839 78 TYR A CA 1
ATOM 1319 C C . TYR A 1 78 ? -4.165 -19.269 15.823 1.000 18.111 78 TYR A C 1
ATOM 1320 O O . TYR A 1 78 ? -2.934 -19.183 15.717 1.000 17.971 78 TYR A O 1
ATOM 1338 N N A GLU A 1 79 ? -4.725 -19.558 17.000 0.500 18.896 79 GLU A N 1
ATOM 1339 N N B GLU A 1 79 ? -4.785 -19.727 16.902 0.500 20.374 79 GLU A N 1
ATOM 1340 C CA A GLU A 1 79 ? -3.925 -19.715 18.214 0.500 30.745 79 GLU A CA 1
ATOM 1341 C CA B GLU A 1 79 ? -4.121 -19.797 18.193 0.500 36.980 79 GLU A CA 1
ATOM 1342 C C A GLU A 1 79 ? -2.787 -20.712 17.982 0.500 69.593 79 GLU A C 1
ATOM 1343 C C B GLU A 1 79 ? -2.967 -20.797 18.172 0.500 52.797 79 GLU A C 1
ATOM 1344 O O A GLU A 1 79 ? -1.664 -20.356 18.291 0.500 23.003 79 GLU A O 1
ATOM 1345 O O B GLU A 1 79 ? -1.982 -20.547 18.863 0.500 30.657 79 GLU A O 1
ATOM 1368 N N . ASP A 1 80 ? -3.047 -21.866 17.367 1.000 71.907 80 ASP A N 1
ATOM 1369 C CA . ASP A 1 80 ? -2.068 -22.964 17.450 1.000 93.656 80 ASP A CA 1
ATOM 1370 C C . ASP A 1 80 ? -0.984 -22.845 16.363 1.000 84.665 80 ASP A C 1
ATOM 1371 O O . ASP A 1 80 ? -0.119 -23.694 16.294 1.000 78.046 80 ASP A O 1
ATOM 1380 N N . ARG A 1 81 ? -0.966 -21.718 15.642 1.000 77.287 81 ARG A N 1
ATOM 1381 C CA . ARG A 1 81 ? 0.014 -21.312 14.643 1.000 37.249 81 ARG A CA 1
ATOM 1382 C C . ARG A 1 81 ? 0.798 -20.062 15.061 1.000 26.411 81 ARG A C 1
ATOM 1383 O O . ARG A 1 81 ? 0.220 -19.124 15.612 1.000 25.507 81 ARG A O 1
ATOM 1404 N N . GLY A 1 82 ? 2.103 -20.010 14.811 1.000 26.108 82 GLY A N 1
ATOM 1405 C CA . GLY A 1 82 ? 2.841 -18.799 15.049 1.000 20.842 82 GLY A CA 1
ATOM 1406 C C . GLY A 1 82 ? 2.900 -18.462 16.529 1.000 19.079 82 GLY A C 1
ATOM 1407 O O . GLY A 1 82 ? 2.793 -19.343 17.390 1.000 22.502 82 GLY A O 1
ATOM 1411 N N . PRO A 1 83 ? 3.151 -17.198 16.881 1.000 17.143 83 PRO A N 1
ATOM 1412 C CA . PRO A 1 83 ? 3.351 -16.857 18.290 1.000 16.020 83 PRO A CA 1
ATOM 1413 C C . PRO A 1 83 ? 2.073 -16.931 19.108 1.000 14.976 83 PRO A C 1
ATOM 1414 O O . PRO A 1 83 ? 0.981 -16.681 18.619 1.000 15.277 83 PRO A O 1
ATOM 1425 N N A ASN A 1 84 ? 2.226 -17.405 20.327 0.500 14.910 84 ASN A N 1
ATOM 1426 N N B ASN A 1 84 ? 2.289 -17.076 20.433 0.500 15.010 84 ASN A N 1
ATOM 1427 C CA A ASN A 1 84 ? 1.122 -17.299 21.243 0.500 15.709 84 ASN A CA 1
ATOM 1428 C CA B ASN A 1 84 ? 1.259 -17.153 21.471 0.500 15.469 84 ASN A CA 1
ATOM 1429 C C A ASN A 1 84 ? 0.983 -15.842 21.670 0.500 14.061 84 ASN A C 1
ATOM 1430 C C B ASN A 1 84 ? 0.841 -15.766 21.926 0.500 14.035 84 ASN A C 1
ATOM 1431 O O A ASN A 1 84 ? 1.819 -15.353 22.434 0.500 16.427 84 ASN A O 1
ATOM 1432 O O B ASN A 1 84 ? 1.306 -15.235 22.957 0.500 14.734 84 ASN A O 1
ATOM 1453 N N . LEU A 1 85 ? -0.052 -15.165 21.147 1.000 11.043 85 LEU A N 1
ATOM 1454 C CA . LEU A 1 85 ? -0.310 -13.744 21.397 1.000 10.667 85 LEU A CA 1
ATOM 1455 C C . LEU A 1 85 ? -1.314 -13.509 22.516 1.000 10.833 85 LEU A C 1
ATOM 1456 O O . LEU A 1 85 ? -1.468 -12.378 22.950 1.000 10.673 85 LEU A O 1
ATOM 1472 N N . LEU A 1 86 ? -2.013 -14.549 22.986 1.000 12.535 86 LEU A N 1
ATOM 1473 C CA . LEU A 1 86 ? -3.088 -14.366 23.962 1.000 12.843 86 LEU A CA 1
ATOM 1474 C C . LEU A 1 86 ? -2.720 -14.692 25.398 1.000 13.309 86 LEU A C 1
ATOM 1475 O O . LEU A 1 86 ? -3.369 -14.214 26.305 1.000 14.239 86 LEU A O 1
ATOM 1491 N N . GLY A 1 87 ? -1.717 -15.560 25.593 1.000 13.993 87 GLY A N 1
ATOM 1492 C CA . GLY A 1 87 ? -1.471 -16.210 26.870 1.000 17.699 87 GLY A CA 1
ATOM 1493 C C . GLY A 1 87 ? -2.168 -17.564 26.937 1.000 18.706 87 GLY A C 1
ATOM 1494 O O . GLY A 1 87 ? -3.120 -17.827 26.174 1.000 21.716 87 GLY A O 1
ATOM 1498 N N . ASN A 1 88 ? -1.694 -18.413 27.862 1.000 18.625 88 ASN A N 1
ATOM 1499 C CA . ASN A 1 88 ? -2.212 -19.769 27.999 1.000 22.310 88 ASN A CA 1
ATOM 1500 C C . ASN A 1 88 ? -3.258 -19.882 29.097 1.000 19.586 88 ASN A C 1
ATOM 1501 O O . ASN A 1 88 ? -4.382 -20.314 28.840 1.000 22.770 88 ASN A O 1
ATOM 1512 N N . THR A 1 89 ? -2.875 -19.563 30.344 1.000 16.466 89 THR A N 1
ATOM 1513 C CA . THR A 1 89 ? -3.808 -19.708 31.452 1.000 16.485 89 THR A CA 1
ATOM 1514 C C . THR A 1 89 ? -4.765 -18.531 31.457 1.000 15.515 89 THR A C 1
ATOM 1515 O O . THR A 1 89 ? -4.496 -17.492 30.835 1.000 14.558 89 THR A O 1
ATOM 1526 N N . LEU A 1 90 ? -5.888 -18.657 32.168 1.000 15.994 90 LEU A N 1
ATOM 1527 C CA . LEU A 1 90 ? -6.816 -17.530 32.230 1.000 15.810 90 LEU A CA 1
ATOM 1528 C C . LEU A 1 90 ? -6.131 -16.330 32.879 1.000 13.112 90 LEU A C 1
ATOM 1529 O O . LEU A 1 90 ? -6.440 -15.210 32.493 1.000 12.897 90 LEU A O 1
ATOM 1545 N N . GLU A 1 91 ? -5.246 -16.559 33.854 1.000 13.321 91 GLU A N 1
ATOM 1546 C CA . GLU A 1 91 ? -4.553 -15.441 34.480 1.000 13.696 91 GLU A CA 1
ATOM 1547 C C . GLU A 1 91 ? -3.571 -14.770 33.525 1.000 12.109 91 GLU A C 1
ATOM 1548 O O . GLU A 1 91 ? -3.429 -13.544 33.535 1.000 13.530 91 GLU A O 1
ATOM 1560 N N . GLU A 1 92 ? -2.867 -15.545 32.700 1.000 12.583 92 GLU A N 1
ATOM 1561 C CA . GLU A 1 92 ? -2.003 -14.963 31.686 1.000 13.098 92 GLU A CA 1
ATOM 1562 C C . GLU A 1 92 ? -2.814 -14.163 30.655 1.000 10.721 92 GLU A C 1
ATOM 1563 O O . GLU A 1 92 ? -2.434 -13.048 30.276 1.000 11.598 92 GLU A O 1
ATOM 1575 N N A LYS A 1 93 ? -3.933 -14.734 30.252 0.500 11.223 93 LYS A N 1
ATOM 1576 N N B LYS A 1 93 ? -3.934 -14.738 30.247 0.500 11.234 93 LYS A N 1
ATOM 1577 C CA A LYS A 1 93 ? -4.787 -14.059 29.301 0.500 11.507 93 LYS A CA 1
ATOM 1578 C CA B LYS A 1 93 ? -4.800 -14.064 29.302 0.500 11.311 93 LYS A CA 1
ATOM 1579 C C A LYS A 1 93 ? -5.303 -12.759 29.902 0.500 10.219 93 LYS A C 1
ATOM 1580 C C B LYS A 1 93 ? -5.302 -12.760 29.903 0.500 10.212 93 LYS A C 1
ATOM 1581 O O A LYS A 1 93 ? -5.470 -11.763 29.188 0.500 10.625 93 LYS A O 1
ATOM 1582 O O B LYS A 1 93 ? -5.464 -11.764 29.186 0.500 10.637 93 LYS A O 1
ATOM 1619 N N . ALA A 1 94 ? -5.585 -12.761 31.211 1.000 10.555 94 ALA A N 1
ATOM 1620 C CA . ALA A 1 94 ? -6.097 -11.555 31.873 1.000 10.761 94 ALA A CA 1
ATOM 1621 C C . ALA A 1 94 ? -5.072 -10.428 31.866 1.000 9.778 94 ALA A C 1
ATOM 1622 O O . ALA A 1 94 ? -5.434 -9.281 31.722 1.000 10.425 94 ALA A O 1
ATOM 1629 N N A LEU A 1 95 ? -3.793 -10.775 32.063 0.500 10.070 95 LEU A N 1
ATOM 1630 N N B LEU A 1 95 ? -3.793 -10.758 32.051 0.500 10.091 95 LEU A N 1
ATOM 1631 C CA A LEU A 1 95 ? -2.735 -9.779 32.043 0.500 10.472 95 LEU A CA 1
ATOM 1632 C CA B LEU A 1 95 ? -2.781 -9.719 32.032 0.500 11.104 95 LEU A CA 1
ATOM 1633 C C A LEU A 1 95 ? -2.538 -9.192 30.644 0.500 10.224 95 LEU A C 1
ATOM 1634 C C B LEU A 1 95 ? -2.571 -9.164 30.626 0.500 10.354 95 LEU A C 1
ATOM 1635 O O A LEU A 1 95 ? -2.278 -8.003 30.504 0.500 10.254 95 LEU A O 1
ATOM 1636 O O B LEU A 1 95 ? -2.293 -7.982 30.468 0.500 10.159 95 LEU A O 1
ATOM 1667 N N . VAL A 1 96 ? -2.700 -10.001 29.585 1.000 10.297 96 VAL A N 1
ATOM 1668 C CA . VAL A 1 96 ? -2.729 -9.492 28.220 1.000 9.605 96 VAL A CA 1
ATOM 1669 C C . VAL A 1 96 ? -3.875 -8.505 28.078 1.000 9.680 96 VAL A C 1
ATOM 1670 O O . VAL A 1 96 ? -3.703 -7.405 27.559 1.000 9.999 96 VAL A O 1
ATOM 1683 N N . ASP A 1 97 ? -5.061 -8.916 28.537 1.000 9.791 97 ASP A N 1
ATOM 1684 C CA . ASP A 1 97 ? -6.216 -8.032 28.436 1.000 9.777 97 ASP A CA 1
ATOM 1685 C C . ASP A 1 97 ? -6.028 -6.747 29.223 1.000 9.531 97 ASP A C 1
ATOM 1686 O O . ASP A 1 97 ? -6.415 -5.676 28.773 1.000 9.808 97 ASP A O 1
ATOM 1695 N N . GLN A 1 98 ? -5.432 -6.826 30.409 1.000 9.131 98 GLN A N 1
ATOM 1696 C CA . GLN A 1 98 ? -5.192 -5.623 31.197 1.000 8.999 98 GLN A CA 1
ATOM 1697 C C . GLN A 1 98 ? -4.311 -4.627 30.428 1.000 8.564 98 GLN A C 1
ATOM 1698 O O . GLN A 1 98 ? -4.623 -3.453 30.364 1.000 8.893 98 GLN A O 1
ATOM 1712 N N . TRP A 1 99 ? -3.209 -5.112 29.859 1.000 8.295 99 TRP A N 1
ATOM 1713 C CA . TRP A 1 99 ? -2.308 -4.224 29.156 1.000 8.712 99 TRP A CA 1
ATOM 1714 C C . TRP A 1 99 ? -2.855 -3.769 27.798 1.000 8.504 99 TRP A C 1
ATOM 1715 O O . TRP A 1 99 ? -2.528 -2.665 27.369 1.000 9.564 99 TRP A O 1
ATOM 1736 N N A LEU A 1 100 ? -3.772 -4.532 27.168 0.500 8.434 100 LEU A N 1
ATOM 1737 N N B LEU A 1 100 ? -3.729 -4.568 27.201 0.500 8.457 100 LEU A N 1
ATOM 1738 C CA A LEU A 1 100 ? -4.536 -3.998 26.033 0.500 9.230 100 LEU A CA 1
ATOM 1739 C CA B LEU A 1 100 ? -4.413 -4.102 26.017 0.500 9.077 100 LEU A CA 1
ATOM 1740 C C A LEU A 1 100 ? -5.418 -2.831 26.468 0.500 9.166 100 LEU A C 1
ATOM 1741 C C B LEU A 1 100 ? -5.387 -2.970 26.370 0.500 8.517 100 LEU A C 1
ATOM 1742 O O A LEU A 1 100 ? -5.564 -1.845 25.748 0.500 9.260 100 LEU A O 1
ATOM 1743 O O B LEU A 1 100 ? -5.521 -2.021 25.606 0.500 9.683 100 LEU A O 1
ATOM 1774 N N A GLU A 1 101 ? -6.085 -3.002 27.621 0.500 9.105 101 GLU A N 1
ATOM 1775 N N B GLU A 1 101 ? -6.023 -3.011 27.562 0.500 9.250 101 GLU A N 1
ATOM 1776 C CA A GLU A 1 101 ? -6.953 -1.967 28.163 0.500 9.411 101 GLU A CA 1
ATOM 1777 C CA B GLU A 1 101 ? -6.883 -1.904 27.980 0.500 9.151 101 GLU A CA 1
ATOM 1778 C C A GLU A 1 101 ? -6.149 -0.714 28.513 0.500 8.729 101 GLU A C 1
ATOM 1779 C C B GLU A 1 101 ? -6.101 -0.680 28.439 0.500 8.686 101 GLU A C 1
ATOM 1780 O O A GLU A 1 101 ? -6.617 0.400 28.259 0.500 9.373 101 GLU A O 1
ATOM 1781 O O B GLU A 1 101 ? -6.570 0.449 28.253 0.500 9.412 101 GLU A O 1
ATOM 1804 N N . ILE A 1 102 ? -4.927 -0.878 29.073 1.000 8.484 102 ILE A N 1
ATOM 1805 C CA . ILE A 1 102 ? -4.031 0.240 29.356 1.000 8.663 102 ILE A CA 1
ATOM 1806 C C . ILE A 1 102 ? -3.654 0.937 28.047 1.000 8.570 102 ILE A C 1
ATOM 1807 O O . ILE A 1 102 ? -3.731 2.147 27.950 1.000 9.359 102 ILE A O 1
ATOM 1823 N N . GLU A 1 103 ? -3.304 0.144 27.026 1.000 8.366 103 GLU A N 1
ATOM 1824 C CA . GLU A 1 103 ? -2.979 0.713 25.722 1.000 7.865 103 GLU A CA 1
ATOM 1825 C C . GLU A 1 103 ? -4.153 1.545 25.207 1.000 8.332 103 GLU A C 1
ATOM 1826 O O . GLU A 1 103 ? -3.995 2.646 24.701 1.000 9.145 103 GLU A O 1
ATOM 1838 N N . ALA A 1 104 ? -5.353 0.963 25.299 1.000 8.510 104 ALA A N 1
ATOM 1839 C CA . ALA A 1 104 ? -6.512 1.513 24.604 1.000 8.996 104 ALA A CA 1
ATOM 1840 C C . ALA A 1 104 ? -7.042 2.811 25.198 1.000 9.047 104 ALA A C 1
ATOM 1841 O O . ALA A 1 104 ? -7.759 3.519 24.516 1.000 11.451 104 ALA A O 1
ATOM 1848 N N . HIS A 1 105 ? -6.746 3.089 26.474 1.000 8.602 105 HIS A N 1
ATOM 1849 C CA . HIS A 1 105 ? -7.237 4.314 27.094 1.000 8.870 105 HIS A CA 1
ATOM 1850 C C . HIS A 1 105 ? -6.074 5.157 27.608 1.000 8.764 105 HIS A C 1
ATOM 1851 O O . HIS A 1 105 ? -5.706 6.155 27.004 1.000 9.795 105 HIS A O 1
ATOM 1866 N N . ASN A 1 106 ? -5.435 4.711 28.693 1.000 8.585 106 ASN A N 1
ATOM 1867 C CA . ASN A 1 106 ? -4.389 5.511 29.309 1.000 9.322 106 ASN A CA 1
ATOM 1868 C C . ASN A 1 106 ? -3.337 5.977 28.314 1.000 9.057 106 ASN A C 1
ATOM 1869 O O . ASN A 1 106 ? -2.939 7.137 28.340 1.000 10.302 106 ASN A O 1
ATOM 1880 N N . PHE A 1 107 ? -2.858 5.051 27.482 1.000 8.856 107 PHE A N 1
ATOM 1881 C CA . PHE A 1 107 ? -1.850 5.367 26.494 1.000 8.767 107 PHE A CA 1
ATOM 1882 C C . PHE A 1 107 ? -2.422 6.047 25.253 1.000 8.984 107 PHE A C 1
ATOM 1883 O O . PHE A 1 107 ? -2.087 7.185 24.945 1.000 9.551 107 PHE A O 1
ATOM 1900 N N . ASN A 1 108 ? -3.313 5.337 24.546 1.000 8.704 108 ASN A N 1
ATOM 1901 C CA . ASN A 1 108 ? -3.717 5.805 23.231 1.000 8.729 108 ASN A CA 1
ATOM 1902 C C . ASN A 1 108 ? -4.525 7.101 23.275 1.000 9.119 108 ASN A C 1
ATOM 1903 O O . ASN A 1 108 ? -4.461 7.864 22.320 1.000 10.153 108 ASN A O 1
ATOM 1914 N N . ASP A 1 109 ? -5.293 7.363 24.332 1.000 9.693 109 ASP A N 1
ATOM 1915 C CA . ASP A 1 109 ? -6.025 8.625 24.332 1.000 10.311 109 ASP A CA 1
ATOM 1916 C C . ASP A 1 109 ? -5.069 9.806 24.245 1.000 10.641 109 ASP A C 1
ATOM 1917 O O . ASP A 1 109 ? -5.335 10.810 23.600 1.000 14.315 109 ASP A O 1
ATOM 1926 N N . LEU A 1 110 ? -3.930 9.684 24.943 1.000 9.474 110 LEU A N 1
ATOM 1927 C CA . LEU A 1 110 ? -2.924 10.742 24.912 1.000 9.762 110 LEU A CA 1
ATOM 1928 C C . LEU A 1 110 ? -2.155 10.733 23.603 1.000 9.589 110 LEU A C 1
ATOM 1929 O O . LEU A 1 110 ? -1.950 11.779 23.004 1.000 10.626 110 LEU A O 1
ATOM 1945 N N . VAL A 1 111 ? -1.696 9.571 23.162 1.000 9.984 111 VAL A N 1
ATOM 1946 C CA . VAL A 1 111 ? -0.905 9.555 21.938 1.000 10.633 111 VAL A CA 1
ATOM 1947 C C . VAL A 1 111 ? -1.733 10.035 20.750 1.000 11.606 111 VAL A C 1
ATOM 1948 O O . VAL A 1 111 ? -1.248 10.816 19.919 1.000 12.490 111 VAL A O 1
ATOM 1961 N N . PHE A 1 112 ? -2.980 9.572 20.604 1.000 11.643 112 PHE A N 1
ATOM 1962 C CA . PHE A 1 112 ? -3.818 10.061 19.497 1.000 11.606 112 PHE A CA 1
ATOM 1963 C C . PHE A 1 112 ? -3.946 11.574 19.575 1.000 13.005 112 PHE A C 1
ATOM 1964 O O . PHE A 1 112 ? -3.825 12.248 18.524 1.000 14.453 112 PHE A O 1
ATOM 1981 N N A ASN A 1 113 ? -4.350 12.098 20.723 0.500 13.118 113 ASN A N 1
ATOM 1982 N N B ASN A 1 113 ? -4.236 12.138 20.719 0.500 12.921 113 ASN A N 1
ATOM 1983 C CA A ASN A 1 113 ? -4.519 13.532 20.871 0.500 14.656 113 ASN A CA 1
ATOM 1984 C CA B ASN A 1 113 ? -4.494 13.559 20.724 0.500 14.975 113 ASN A CA 1
ATOM 1985 C C A ASN A 1 113 ? -3.245 14.227 20.354 0.500 15.746 113 ASN A C 1
ATOM 1986 C C B ASN A 1 113 ? -3.223 14.348 20.441 0.500 12.663 113 ASN A C 1
ATOM 1987 O O A ASN A 1 113 ? -3.339 15.099 19.497 0.500 15.877 113 ASN A O 1
ATOM 1988 O O B ASN A 1 113 ? -3.329 15.424 19.860 0.500 13.575 113 ASN A O 1
ATOM 2009 N N . ILE A 1 114 ? -2.052 13.801 20.801 1.000 12.846 114 ILE A N 1
ATOM 2010 C CA . ILE A 1 114 ? -0.798 14.430 20.413 1.000 12.317 114 ILE A CA 1
ATOM 2011 C C . ILE A 1 114 ? -0.583 14.360 18.918 1.000 13.469 114 ILE A C 1
ATOM 2012 O O . ILE A 1 114 ? -0.298 15.348 18.262 1.000 14.775 114 ILE A O 1
ATOM 2028 N N . VAL A 1 115 ? -0.691 13.159 18.360 1.000 12.685 115 VAL A N 1
ATOM 2029 C CA . VAL A 1 115 ? -0.442 12.979 16.930 1.000 13.875 115 VAL A CA 1
ATOM 2030 C C . VAL A 1 115 ? -1.458 13.757 16.098 1.000 13.932 115 VAL A C 1
ATOM 2031 O O . VAL A 1 115 ? -1.130 14.304 15.042 1.000 15.278 115 VAL A O 1
ATOM 2044 N N . PHE A 1 116 ? -2.716 13.811 16.516 1.000 14.871 116 PHE A N 1
ATOM 2045 C CA . PHE A 1 116 ? -3.728 14.573 15.791 1.000 14.916 116 PHE A CA 1
ATOM 2046 C C . PHE A 1 116 ? -3.316 16.040 15.709 1.000 16.464 116 PHE A C 1
ATOM 2047 O O . PHE A 1 116 ? -3.372 16.638 14.626 1.000 18.224 116 PHE A O 1
ATOM 2064 N N . GLN A 1 117 ? -2.867 16.641 16.805 1.000 14.787 117 GLN A N 1
ATOM 2065 C CA . GLN A 1 117 ? -2.527 18.055 16.816 1.000 15.859 117 GLN A CA 1
ATOM 2066 C C . GLN A 1 117 ? -1.215 18.289 16.073 1.000 15.700 117 GLN A C 1
ATOM 2067 O O . GLN A 1 117 ? -1.113 19.275 15.356 1.000 18.258 117 GLN A O 1
ATOM 2081 N N . VAL A 1 118 ? -0.221 17.404 16.261 1.000 15.863 118 VAL A N 1
ATOM 2082 C CA . VAL A 1 118 ? 1.133 17.683 15.791 1.000 16.887 118 VAL A CA 1
ATOM 2083 C C . VAL A 1 118 ? 1.289 17.298 14.327 1.000 16.722 118 VAL A C 1
ATOM 2084 O O . VAL A 1 118 ? 2.004 17.961 13.572 1.000 19.591 118 VAL A O 1
ATOM 2097 N N . VAL A 1 119 ? 0.613 16.225 13.916 1.000 16.581 119 VAL A N 1
ATOM 2098 C CA . VAL A 1 119 ? 0.816 15.605 12.611 1.000 18.668 119 VAL A CA 1
ATOM 2099 C C . VAL A 1 119 ? -0.398 15.733 11.687 1.000 19.166 119 VAL A C 1
ATOM 2100 O O . VAL A 1 119 ? -0.260 16.166 10.540 1.000 22.084 119 VAL A O 1
ATOM 2113 N N . ILE A 1 120 ? -1.581 15.343 12.167 1.000 17.703 120 ILE A N 1
ATOM 2114 C CA . ILE A 1 120 ? -2.749 15.293 11.299 1.000 19.394 120 ILE A CA 1
ATOM 2115 C C . ILE A 1 120 ? -3.217 16.694 10.899 1.000 22.746 120 ILE A C 1
ATOM 2116 O O . ILE A 1 120 ? -3.480 16.938 9.714 1.000 25.291 120 ILE A O 1
ATOM 2132 N N . LEU A 1 121 ? -3.378 17.598 11.872 1.000 21.047 121 LEU A N 1
ATOM 2133 C CA . LEU A 1 121 ? -3.978 18.900 11.613 1.000 22.015 121 LEU A CA 1
ATOM 2134 C C . LEU A 1 121 ? -3.090 19.755 10.706 1.000 22.300 121 LEU A C 1
ATOM 2135 O O . LEU A 1 121 ? -3.593 20.355 9.754 1.000 23.874 121 LEU A O 1
ATOM 2151 N N . PRO A 1 122 ? -1.759 19.843 10.891 1.000 22.911 122 PRO A N 1
ATOM 2152 C CA . PRO A 1 122 ? -0.948 20.594 9.920 1.000 26.348 122 PRO A CA 1
ATOM 2153 C C . PRO A 1 122 ? -1.061 20.108 8.480 1.000 27.147 122 PRO A C 1
ATOM 2154 O O . PRO A 1 122 ? -0.964 20.910 7.554 1.000 29.726 122 PRO A O 1
ATOM 2165 N N . ARG A 1 123 ? -1.282 18.809 8.277 1.000 24.223 123 ARG A N 1
ATOM 2166 C CA . ARG A 1 123 ? -1.462 18.304 6.929 1.000 30.760 123 ARG A CA 1
ATOM 2167 C C . ARG A 1 123 ? -2.741 18.793 6.268 1.000 40.820 123 ARG A C 1
ATOM 2168 O O . ARG A 1 123 ? -2.852 18.700 5.054 1.000 36.258 123 ARG A O 1
ATOM 2189 N N . ILE A 1 124 ? -3.716 19.283 7.028 1.000 32.712 124 ILE A N 1
ATOM 2190 C CA . ILE A 1 124 ? -4.899 19.838 6.397 1.000 32.815 124 ILE A CA 1
ATOM 2191 C C . ILE A 1 124 ? -4.958 21.354 6.599 1.000 33.101 124 ILE A C 1
ATOM 2192 O O . ILE A 1 124 ? -6.019 21.965 6.435 1.000 48.623 124 ILE A O 1
ATOM 2208 N N . GLY A 1 125 ? -3.810 21.971 6.906 1.000 31.888 125 GLY A N 1
ATOM 2209 C CA . GLY A 1 125 ? -3.701 23.424 6.904 1.000 35.580 125 GLY A CA 1
ATOM 2210 C C . GLY A 1 125 ? -4.184 24.067 8.202 1.000 37.018 125 GLY A C 1
ATOM 2211 O O . GLY A 1 125 ? -4.451 25.267 8.208 1.000 41.891 125 GLY A O 1
ATOM 2215 N N . GLN A 1 126 ? -4.271 23.277 9.291 1.000 34.456 126 GLN A N 1
ATOM 2216 C CA . GLN A 1 126 ? -4.675 23.793 10.593 1.000 31.643 126 GLN A CA 1
ATOM 2217 C C . GLN A 1 126 ? -3.505 23.709 11.570 1.000 30.188 126 GLN A C 1
ATOM 2218 O O . GLN A 1 126 ? -2.754 22.735 11.606 1.000 41.795 126 GLN A O 1
ATOM 2232 N N . GLN A 1 127 ? -3.345 24.762 12.362 1.000 34.852 127 GLN A N 1
ATOM 2233 C CA . GLN A 1 127 ? -2.307 24.793 13.359 1.000 38.307 127 GLN A CA 1
ATOM 2234 C C . GLN A 1 127 ? -2.792 23.930 14.522 1.000 28.020 127 GLN A C 1
ATOM 2235 O O . GLN A 1 127 ? -3.963 23.908 14.905 1.000 40.544 127 GLN A O 1
ATOM 2249 N N . GLY A 1 128 ? -1.884 23.130 15.028 1.000 27.046 128 GLY A N 1
ATOM 2250 C CA . GLY A 1 128 ? -2.149 22.419 16.257 1.000 24.332 128 GLY A CA 1
ATOM 2251 C C . GLY A 1 128 ? -2.093 23.382 17.437 1.000 27.547 128 GLY A C 1
ATOM 2252 O O . GLY A 1 128 ? -1.464 24.442 17.396 1.000 30.126 128 GLY A O 1
ATOM 2256 N N . ASP A 1 129 ? -2.696 22.924 18.521 1.000 21.376 129 ASP A N 1
ATOM 2257 C CA . ASP A 1 129 ? -2.732 23.659 19.767 1.000 24.287 129 ASP A CA 1
ATOM 2258 C C . ASP A 1 129 ? -1.569 23.172 20.623 1.000 22.047 129 ASP A C 1
ATOM 2259 O O . ASP A 1 129 ? -1.658 22.141 21.300 1.000 20.908 129 ASP A O 1
ATOM 2268 N N . SER A 1 130 ? -0.441 23.882 20.560 1.000 22.464 130 SER A N 1
ATOM 2269 C CA . SER A 1 130 ? 0.780 23.443 21.218 1.000 22.335 130 SER A CA 1
ATOM 2270 C C . SER A 1 130 ? 0.627 23.386 22.732 1.000 21.896 130 SER A C 1
ATOM 2271 O O . SER A 1 130 ? 1.225 22.532 23.363 1.000 20.879 130 SER A O 1
ATOM 2279 N N . GLU A 1 131 ? -0.128 24.327 23.313 1.000 27.216 131 GLU A N 1
ATOM 2280 C CA . GLU A 1 131 ? -0.353 24.321 24.755 1.000 30.638 131 GLU A CA 1
ATOM 2281 C C . GLU A 1 131 ? -1.083 23.043 25.183 1.000 27.662 131 GLU A C 1
ATOM 2282 O O . GLU A 1 131 ? -0.712 22.400 26.174 1.000 25.953 131 GLU A O 1
ATOM 2294 N N . LEU A 1 132 ? -2.082 22.646 24.377 1.000 24.614 132 LEU A N 1
ATOM 2295 C CA . LEU A 1 132 ? -2.848 21.431 24.629 1.000 21.988 132 LEU A CA 1
ATOM 2296 C C . LEU A 1 132 ? -1.927 20.213 24.496 1.000 17.797 132 LEU A C 1
ATOM 2297 O O . LEU A 1 132 ? -1.944 19.314 25.321 1.000 17.522 132 LEU A O 1
ATOM 2313 N N . VAL A 1 133 ? -1.100 20.188 23.444 1.000 16.253 133 VAL A N 1
ATOM 2314 C CA . VAL A 1 133 ? -0.150 19.105 23.256 1.000 14.688 133 VAL A CA 1
ATOM 2315 C C . VAL A 1 133 ? 0.763 18.974 24.459 1.000 14.026 133 VAL A C 1
ATOM 2316 O O . VAL A 1 133 ? 1.021 17.860 24.921 1.000 14.170 133 VAL A O 1
ATOM 2329 N N A ARG A 1 134 ? 1.209 20.101 25.008 0.500 15.990 134 ARG A N 1
ATOM 2330 N N B ARG A 1 134 ? 1.214 20.097 25.036 0.500 15.945 134 ARG A N 1
ATOM 2331 C CA A ARG A 1 134 ? 2.021 20.101 26.213 0.500 16.191 134 ARG A CA 1
ATOM 2332 C CA B ARG A 1 134 ? 2.102 20.032 26.193 0.500 15.770 134 ARG A CA 1
ATOM 2333 C C A ARG A 1 134 ? 1.307 19.382 27.350 0.500 17.105 134 ARG A C 1
ATOM 2334 C C B ARG A 1 134 ? 1.336 19.418 27.376 0.500 18.630 134 ARG A C 1
ATOM 2335 O O A ARG A 1 134 ? 1.897 18.619 28.104 0.500 16.596 134 ARG A O 1
ATOM 2336 O O B ARG A 1 134 ? 1.906 18.650 28.142 0.500 17.166 134 ARG A O 1
ATOM 2377 N N . THR A 1 135 ? 0.041 19.709 27.551 1.000 17.860 135 THR A N 1
ATOM 2378 C CA . THR A 1 135 ? -0.682 19.065 28.632 1.000 18.031 135 THR A CA 1
ATOM 2379 C C . THR A 1 135 ? -0.730 17.552 28.419 1.000 15.729 135 THR A C 1
ATOM 2380 O O . THR A 1 135 ? -0.592 16.773 29.367 1.000 16.192 135 THR A O 1
ATOM 2391 N N . TYR A 1 136 ? -0.922 17.092 27.182 1.000 13.774 136 TYR A N 1
ATOM 2392 C CA . TYR A 1 136 ? -0.938 15.658 26.900 1.000 12.546 136 TYR A CA 1
ATOM 2393 C C . TYR A 1 136 ? 0.417 15.025 27.185 1.000 11.363 136 TYR A C 1
ATOM 2394 O O . TYR A 1 136 ? 0.510 13.925 27.732 1.000 11.521 136 TYR A O 1
ATOM 2412 N N A GLU A 1 137 ? 1.470 15.715 26.778 0.400 11.865 137 GLU A N 1
ATOM 2413 N N B GLU A 1 137 ? 1.496 15.735 26.803 0.600 12.263 137 GLU A N 1
ATOM 2414 C CA A GLU A 1 137 ? 2.806 15.208 26.997 0.400 11.732 137 GLU A CA 1
ATOM 2415 C CA B GLU A 1 137 ? 2.860 15.234 26.952 0.600 12.502 137 GLU A CA 1
ATOM 2416 C C A GLU A 1 137 ? 3.075 14.977 28.477 0.400 12.639 137 GLU A C 1
ATOM 2417 C C B GLU A 1 137 ? 3.159 15.031 28.444 0.600 13.518 137 GLU A C 1
ATOM 2418 O O A GLU A 1 137 ? 3.646 13.958 28.877 0.400 13.551 137 GLU A O 1
ATOM 2419 O O B GLU A 1 137 ? 3.761 14.030 28.846 0.600 13.662 137 GLU A O 1
ATOM 2442 N N . GLU A 1 138 ? 2.733 15.971 29.299 1.000 14.075 138 GLU A N 1
ATOM 2443 C CA . GLU A 1 138 ? 3.007 15.834 30.708 1.000 15.959 138 GLU A CA 1
ATOM 2444 C C . GLU A 1 138 ? 2.221 14.673 31.335 1.000 14.536 138 GLU A C 1
ATOM 2445 O O . GLU A 1 138 ? 2.760 13.938 32.160 1.000 14.372 138 GLU A O 1
ATOM 2457 N N . LYS A 1 139 ? 0.978 14.462 30.891 1.000 13.108 139 LYS A N 1
ATOM 2458 C CA . LYS A 1 139 ? 0.219 13.301 31.341 1.000 12.447 139 LYS A CA 1
ATOM 2459 C C . LYS A 1 139 ? 0.867 12.012 30.887 1.000 10.994 139 LYS A C 1
ATOM 2460 O O . LYS A 1 139 ? 0.881 11.002 31.598 1.000 12.090 139 LYS A O 1
ATOM 2479 N N . LEU A 1 140 ? 1.355 12.002 29.654 1.000 10.297 140 LEU A N 1
ATOM 2480 C CA . LEU A 1 140 ? 1.920 10.800 29.071 1.000 10.143 140 LEU A CA 1
ATOM 2481 C C . LEU A 1 140 ? 3.237 10.418 29.739 1.000 9.963 140 LEU A C 1
ATOM 2482 O O . LEU A 1 140 ? 3.526 9.242 29.890 1.000 10.703 140 LEU A O 1
ATOM 2498 N N A GLU A 1 141 ? 4.014 11.378 30.223 0.500 10.685 141 GLU A N 1
ATOM 2499 N N B GLU A 1 141 ? 4.016 11.403 30.189 0.500 10.973 141 GLU A N 1
ATOM 2500 C CA A GLU A 1 141 ? 5.214 11.018 30.961 0.500 11.548 141 GLU A CA 1
ATOM 2501 C CA B GLU A 1 141 ? 5.197 11.138 31.001 0.500 11.795 141 GLU A CA 1
ATOM 2502 C C A GLU A 1 141 ? 4.821 10.200 32.196 0.500 11.727 141 GLU A C 1
ATOM 2503 C C B GLU A 1 141 ? 4.809 10.219 32.167 0.500 11.564 141 GLU A C 1
ATOM 2504 O O A GLU A 1 141 ? 5.509 9.245 32.562 0.500 11.729 141 GLU A O 1
ATOM 2505 O O B GLU A 1 141 ? 5.490 9.233 32.463 0.500 11.874 141 GLU A O 1
ATOM 2528 N N . LYS A 1 142 ? 3.744 10.612 32.886 1.000 11.240 142 LYS A N 1
ATOM 2529 C CA . LYS A 1 142 ? 3.322 9.912 34.085 1.000 12.418 142 LYS A CA 1
ATOM 2530 C C . LYS A 1 142 ? 2.801 8.513 33.749 1.000 11.263 142 LYS A C 1
ATOM 2531 O O . LYS A 1 142 ? 3.100 7.552 34.468 1.000 11.794 142 LYS A O 1
ATOM 2550 N N . VAL A 1 143 ? 2.085 8.346 32.638 1.000 10.380 143 VAL A N 1
ATOM 2551 C CA . VAL A 1 143 ? 1.654 7.035 32.186 1.000 9.923 143 VAL A CA 1
ATOM 2552 C C . VAL A 1 143 ? 2.878 6.168 31.897 1.000 9.277 143 VAL A C 1
ATOM 2553 O O . VAL A 1 143 ? 2.961 5.004 32.306 1.000 9.603 143 VAL A O 1
ATOM 2566 N N . LEU A 1 144 ? 3.852 6.710 31.165 1.000 9.258 144 LEU A N 1
ATOM 2567 C CA . LEU A 1 144 ? 5.000 5.923 30.765 1.000 9.507 144 LEU A CA 1
ATOM 2568 C C . LEU A 1 144 ? 5.921 5.605 31.925 1.000 9.411 144 LEU A C 1
ATOM 2569 O O . LEU A 1 144 ? 6.658 4.633 31.871 1.000 10.056 144 LEU A O 1
ATOM 2585 N N . ASP A 1 145 ? 5.883 6.376 33.020 1.000 9.950 145 ASP A N 1
ATOM 2586 C CA . ASP A 1 145 ? 6.598 5.972 34.221 1.000 10.565 145 ASP A CA 1
ATOM 2587 C C . ASP A 1 145 ? 6.077 4.657 34.783 1.000 10.133 145 ASP A C 1
ATOM 2588 O O . ASP A 1 145 ? 6.844 3.856 35.325 1.000 10.884 145 ASP A O 1
ATOM 2597 N N . VAL A 1 146 ? 4.777 4.392 34.644 1.000 10.187 146 VAL A N 1
ATOM 2598 C CA . VAL A 1 146 ? 4.203 3.129 35.067 1.000 10.725 146 VAL A CA 1
ATOM 2599 C C . VAL A 1 146 ? 4.702 1.997 34.170 1.000 9.893 146 VAL A C 1
ATOM 2600 O O . VAL A 1 146 ? 5.024 0.891 34.613 1.000 11.144 146 VAL A O 1
ATOM 2613 N N . TYR A 1 147 ? 4.766 2.253 32.848 1.000 9.550 147 TYR A N 1
ATOM 2614 C CA . TYR A 1 147 ? 5.324 1.297 31.904 1.000 9.413 147 TYR A CA 1
ATOM 2615 C C . TYR A 1 147 ? 6.750 0.938 32.270 1.000 9.515 147 TYR A C 1
ATOM 2616 O O . TYR A 1 147 ? 7.145 -0.212 32.215 1.000 10.157 147 TYR A O 1
ATOM 2634 N N . GLU A 1 148 ? 7.572 1.948 32.582 1.000 9.921 148 GLU A N 1
ATOM 2635 C CA . GLU A 1 148 ? 8.959 1.709 32.899 1.000 9.897 148 GLU A CA 1
ATOM 2636 C C . GLU A 1 148 ? 9.088 0.805 34.120 1.000 10.810 148 GLU A C 1
ATOM 2637 O O . GLU A 1 148 ? 9.909 -0.102 34.149 1.000 11.763 148 GLU A O 1
ATOM 2649 N N A LYS A 1 149 ? 8.275 1.088 35.153 0.500 11.142 149 LYS A N 1
ATOM 2650 N N B LYS A 1 149 ? 8.276 1.055 35.156 0.500 10.990 149 LYS A N 1
ATOM 2651 C CA A LYS A 1 149 ? 8.259 0.248 36.335 0.500 12.003 149 LYS A CA 1
ATOM 2652 C CA B LYS A 1 149 ? 8.314 0.198 36.325 0.500 11.590 149 LYS A CA 1
ATOM 2653 C C A LYS A 1 149 ? 7.887 -1.192 35.970 0.500 11.021 149 LYS A C 1
ATOM 2654 C C B LYS A 1 149 ? 7.878 -1.227 35.983 0.500 11.126 149 LYS A C 1
ATOM 2655 O O A LYS A 1 149 ? 8.530 -2.149 36.402 0.500 12.845 149 LYS A O 1
ATOM 2656 O O B LYS A 1 149 ? 8.462 -2.211 36.446 0.500 12.799 149 LYS A O 1
ATOM 2693 N N . ARG A 1 150 ? 6.853 -1.370 35.144 1.000 10.387 150 ARG A N 1
ATOM 2694 C CA . ARG A 1 150 ? 6.445 -2.693 34.740 1.000 10.565 150 ARG A CA 1
ATOM 2695 C C . ARG A 1 150 ? 7.560 -3.445 34.020 1.000 9.956 150 ARG A C 1
ATOM 2696 O O . ARG A 1 150 ? 7.844 -4.612 34.288 1.000 11.132 150 ARG A O 1
ATOM 2717 N N . LEU A 1 151 ? 8.187 -2.771 33.059 1.000 10.190 151 LEU A N 1
ATOM 2718 C CA . LEU A 1 151 ? 9.224 -3.370 32.234 1.000 10.170 151 LEU A CA 1
ATOM 2719 C C . LEU A 1 151 ? 10.529 -3.590 32.988 1.000 11.274 151 LEU A C 1
ATOM 2720 O O . LEU A 1 151 ? 11.376 -4.336 32.517 1.000 12.443 151 LEU A O 1
ATOM 2736 N N A SER A 1 152 ? 10.675 -2.995 34.177 0.500 12.503 152 SER A N 1
ATOM 2737 N N B SER A 1 152 ? 10.643 -3.010 34.189 0.500 12.400 152 SER A N 1
ATOM 2738 C CA A SER A 1 152 ? 11.796 -3.335 35.034 0.500 14.207 152 SER A CA 1
ATOM 2739 C CA B SER A 1 152 ? 11.744 -3.298 35.091 0.500 13.777 152 SER A CA 1
ATOM 2740 C C A SER A 1 152 ? 11.608 -4.731 35.625 0.500 15.674 152 SER A C 1
ATOM 2741 C C B SER A 1 152 ? 11.541 -4.610 35.836 0.500 12.724 152 SER A C 1
ATOM 2742 O O A SER A 1 152 ? 12.609 -5.384 35.909 0.500 17.803 152 SER A O 1
ATOM 2743 O O B SER A 1 152 ? 12.441 -5.047 36.526 0.500 13.977 152 SER A O 1
ATOM 2758 N N . LYS A 1 153 ? 10.337 -5.178 35.752 1.000 13.917 153 LYS A N 1
ATOM 2759 C CA . LYS A 1 153 ? 9.943 -6.418 36.415 1.000 14.256 153 LYS A CA 1
ATOM 2760 C C . LYS A 1 153 ? 9.629 -7.545 35.428 1.000 15.481 153 LYS A C 1
ATOM 2761 O O . LYS A 1 153 ? 9.689 -8.705 35.788 1.000 19.635 153 LYS A O 1
ATOM 2780 N N . SER A 1 154 ? 9.294 -7.233 34.189 1.000 12.621 154 SER A N 1
ATOM 2781 C CA . SER A 1 154 ? 8.821 -8.177 33.222 1.000 11.666 154 SER A CA 1
ATOM 2782 C C . SER A 1 154 ? 9.411 -7.818 31.855 1.000 11.347 154 SER A C 1
ATOM 2783 O O . SER A 1 154 ? 9.460 -6.641 31.512 1.000 11.657 154 SER A O 1
ATOM 2791 N N . LYS A 1 155 ? 9.823 -8.808 31.054 1.000 11.117 155 LYS A N 1
ATOM 2792 C CA . LYS A 1 155 ? 10.480 -8.485 29.795 1.000 11.673 155 LYS A CA 1
ATOM 2793 C C . LYS A 1 155 ? 9.533 -7.707 28.882 1.000 10.464 155 LYS A C 1
ATOM 2794 O O . LYS A 1 155 ? 9.946 -6.754 28.225 1.000 11.784 155 LYS A O 1
ATOM 2813 N N . TYR A 1 156 ? 8.305 -8.231 28.774 1.000 9.574 156 TYR A N 1
ATOM 2814 C CA . TYR A 1 156 ? 7.263 -7.591 27.977 1.000 8.656 156 TYR A CA 1
ATOM 2815 C C . TYR A 1 156 ? 6.132 -7.137 28.907 1.000 8.948 156 TYR A C 1
ATOM 2816 O O . TYR A 1 156 ? 6.127 -7.391 30.118 1.000 10.113 156 TYR A O 1
ATOM 2834 N N . LEU A 1 157 ? 5.104 -6.496 28.364 1.000 8.757 157 LEU A N 1
ATOM 2835 C CA . LEU A 1 157 ? 4.114 -5.880 29.233 1.000 9.128 157 LEU A CA 1
ATOM 2836 C C . LEU A 1 157 ? 3.276 -6.895 30.015 1.000 9.424 157 LEU A C 1
ATOM 2837 O O . LEU A 1 157 ? 2.953 -6.649 31.176 1.000 10.458 157 LEU A O 1
ATOM 2853 N N . A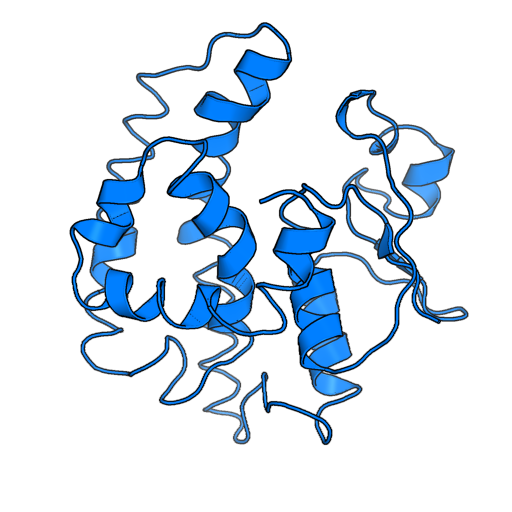LA A 1 158 ? 2.866 -7.997 29.378 1.000 9.647 158 ALA A N 1
ATOM 2854 C CA . ALA A 1 158 ? 1.933 -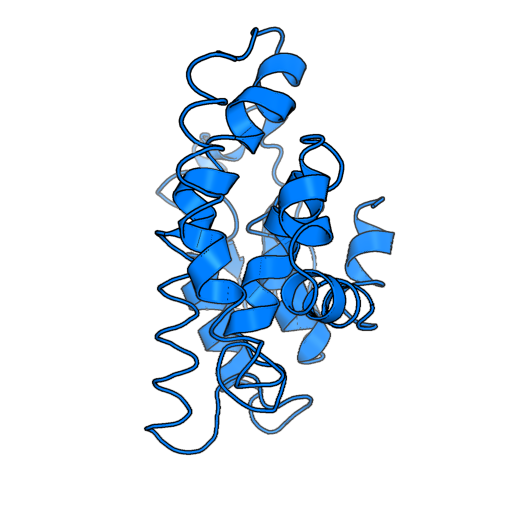8.941 29.993 1.000 10.299 158 ALA A CA 1
ATOM 2855 C C . ALA A 1 158 ? 2.637 -10.149 30.572 1.000 10.910 158 ALA A C 1
ATOM 2856 O O . ALA A 1 158 ? 1.973 -10.990 31.163 1.000 13.907 158 ALA A O 1
ATOM 2863 N N . GLY A 1 159 ? 3.959 -10.195 30.540 1.000 11.085 159 GLY A N 1
ATOM 2864 C CA . GLY A 1 159 ? 4.712 -11.348 30.985 1.000 11.881 159 GLY A CA 1
ATOM 2865 C C . GLY A 1 159 ? 6.017 -11.434 30.238 1.000 11.123 159 GLY A C 1
ATOM 2866 O O . GLY A 1 159 ? 6.515 -10.470 29.696 1.000 11.261 159 GLY A O 1
ATOM 2870 N N A ASP A 1 160 ? 6.652 -12.613 30.267 0.500 12.259 160 ASP A N 1
ATOM 2871 N N B ASP A 1 160 ? 6.537 -12.671 30.250 0.500 12.207 160 ASP A N 1
ATOM 2872 C CA A ASP A 1 160 ? 8.004 -12.713 29.746 0.500 11.528 160 ASP A CA 1
ATOM 2873 C CA B ASP A 1 160 ? 7.858 -13.025 29.760 0.500 12.268 160 ASP A CA 1
ATOM 2874 C C A ASP A 1 160 ? 8.029 -12.910 28.234 0.500 11.135 160 ASP A C 1
ATOM 2875 C C B ASP A 1 160 ? 7.999 -12.910 28.254 0.500 10.720 160 ASP A C 1
ATOM 2876 O O A ASP A 1 160 ? 9.125 -12.943 27.684 0.500 10.713 160 ASP A O 1
ATOM 2877 O O B ASP A 1 160 ? 9.114 -12.797 27.751 0.500 10.377 160 ASP A O 1
ATOM 2894 N N . SER A 1 161 ? 6.867 -12.953 27.547 1.000 10.747 161 SER A N 1
ATOM 2895 C CA . SER A 1 161 ? 6.838 -13.119 26.111 1.000 10.577 161 SER A CA 1
ATOM 2896 C C . SER A 1 161 ? 5.992 -12.028 25.451 1.000 9.336 161 SER A C 1
ATOM 2897 O O . SER A 1 161 ? 5.119 -11.438 26.054 1.000 10.035 161 SER A O 1
ATOM 2905 N N . PHE A 1 162 ? 6.264 -11.826 24.174 1.000 9.679 162 PHE A N 1
ATOM 2906 C CA . PHE A 1 162 ? 5.512 -10.864 23.365 1.000 9.225 162 PHE A CA 1
ATOM 2907 C C . PHE A 1 162 ? 4.066 -11.349 23.194 1.000 9.347 162 PHE A C 1
ATOM 2908 O O . PHE A 1 162 ? 3.811 -12.512 22.855 1.000 10.824 162 PHE A O 1
ATOM 2925 N N . THR A 1 163 ? 3.125 -10.415 23.359 1.000 8.615 163 THR A N 1
ATOM 2926 C CA . THR A 1 163 ? 1.702 -10.741 23.239 1.000 8.832 163 THR A CA 1
ATOM 2927 C C . THR A 1 163 ? 0.995 -9.629 22.478 1.000 8.478 163 THR A C 1
ATOM 2928 O O . THR A 1 163 ? 1.573 -8.603 22.113 1.000 8.733 163 THR A O 1
ATOM 2939 N N . LEU A 1 164 ? -0.333 -9.795 22.339 1.000 8.864 164 LEU A N 1
ATOM 2940 C CA . LEU A 1 164 ? -1.165 -8.738 21.796 1.000 9.368 164 LEU A CA 1
ATOM 2941 C C . LEU A 1 164 ? -0.969 -7.423 22.520 1.000 8.863 164 LEU A C 1
ATOM 2942 O O . LEU A 1 164 ? -1.129 -6.360 21.916 1.000 9.733 164 LEU A O 1
ATOM 2958 N N . ALA A 1 165 ? -0.726 -7.463 23.833 1.000 8.398 165 ALA A N 1
ATOM 2959 C CA . ALA A 1 165 ? -0.565 -6.236 24.583 1.000 9.242 165 ALA A CA 1
ATOM 2960 C C . ALA A 1 165 ? 0.567 -5.387 24.007 1.000 8.602 165 ALA A C 1
ATOM 2961 O O . ALA A 1 165 ? 0.412 -4.175 23.868 1.000 10.156 165 ALA A O 1
ATOM 2968 N N . ASP A 1 166 ? 1.700 -6.001 23.704 1.000 8.275 166 ASP A N 1
ATOM 2969 C CA . ASP A 1 166 ? 2.808 -5.264 23.120 1.000 8.181 166 ASP A CA 1
ATOM 2970 C C . ASP A 1 166 ? 2.502 -4.847 21.688 1.000 8.370 166 ASP A C 1
ATOM 2971 O O . ASP A 1 166 ? 2.697 -3.708 21.301 1.000 8.787 166 ASP A O 1
ATOM 2980 N N . LEU A 1 167 ? 1.991 -5.817 20.920 1.000 8.327 167 LEU A N 1
ATOM 2981 C CA . LEU A 1 167 ? 1.687 -5.600 19.509 1.000 8.476 167 LEU A CA 1
ATOM 2982 C C . LEU A 1 167 ? 0.814 -4.360 19.311 1.000 8.328 167 LEU A C 1
ATOM 2983 O O . LEU A 1 167 ? 1.018 -3.567 18.392 1.000 8.494 167 LEU A O 1
ATOM 2999 N N . SER A 1 168 ? -0.206 -4.197 20.170 1.000 8.204 168 SER A N 1
ATOM 3000 C CA . SER A 1 168 ? -1.179 -3.149 20.000 1.000 8.141 168 SER A CA 1
ATOM 3001 C C . SER A 1 168 ? -0.583 -1.749 20.067 1.000 8.497 168 SER A C 1
ATOM 3002 O O . SER A 1 168 ? -1.188 -0.815 19.553 1.000 9.029 168 SER A O 1
ATOM 3010 N N . HIS A 1 169 ? 0.599 -1.617 20.730 1.000 7.949 169 HIS A N 1
ATOM 3011 C CA . HIS A 1 169 ? 1.264 -0.336 20.827 1.000 8.088 169 HIS A CA 1
ATOM 3012 C C . HIS A 1 169 ? 2.067 0.043 19.587 1.000 8.483 169 HIS A C 1
ATOM 3013 O O . HIS A 1 169 ? 2.498 1.186 19.477 1.000 8.935 169 HIS A O 1
ATOM 3028 N N . LEU A 1 170 ? 2.366 -0.912 18.691 1.000 8.229 170 LEU A N 1
ATOM 3029 C CA . LEU A 1 170 ? 3.340 -0.652 17.617 1.000 8.552 170 LEU A CA 1
ATOM 3030 C C . LEU A 1 170 ? 2.986 0.584 16.786 1.000 8.252 170 LEU A C 1
ATOM 3031 O O . LEU A 1 170 ? 3.828 1.449 16.581 1.000 8.801 170 LEU A O 1
ATOM 3047 N N . PRO A 1 171 ? 1.760 0.686 16.220 1.000 8.348 171 PRO A N 1
ATOM 3048 C CA . PRO A 1 171 ? 1.544 1.741 15.244 1.000 8.437 171 PRO A CA 1
ATOM 3049 C C . PRO A 1 171 ? 1.605 3.155 15.813 1.000 8.136 171 PRO A C 1
ATOM 3050 O O . PRO A 1 171 ? 2.203 4.047 15.236 1.000 8.990 171 PRO A O 1
ATOM 3061 N N . ALA A 1 172 ? 0.930 3.374 16.949 1.000 8.418 172 ALA A N 1
ATOM 3062 C CA . ALA A 1 172 ? 0.866 4.722 17.495 1.000 8.914 172 ALA A CA 1
ATOM 3063 C C . ALA A 1 172 ? 2.217 5.125 18.064 1.000 8.511 172 ALA A C 1
ATOM 3064 O O . ALA A 1 172 ? 2.596 6.287 17.988 1.000 9.257 172 ALA A O 1
ATOM 3071 N N . THR A 1 173 ? 2.928 4.177 18.698 1.000 8.589 173 THR A N 1
ATOM 3072 C CA . THR A 1 173 ? 4.224 4.526 19.268 1.000 8.034 173 THR A CA 1
ATOM 3073 C C . THR A 1 173 ? 5.170 4.982 18.158 1.000 8.531 173 THR A C 1
ATOM 3074 O O . THR A 1 173 ? 5.957 5.912 18.364 1.000 9.146 173 THR A O 1
ATOM 3085 N N . ARG A 1 174 ? 5.115 4.324 16.989 1.000 8.823 174 ARG A N 1
ATOM 3086 C CA . ARG A 1 174 ? 6.018 4.725 15.923 1.000 9.152 174 ARG A CA 1
ATOM 3087 C C . ARG A 1 174 ? 5.764 6.182 15.541 1.000 9.231 174 ARG A C 1
ATOM 3088 O O . ARG A 1 174 ? 6.699 6.959 15.332 1.000 9.842 174 ARG A O 1
ATOM 3109 N N . TYR A 1 175 ? 4.485 6.560 15.384 1.000 9.608 175 TYR A N 1
ATOM 3110 C CA . TYR A 1 175 ? 4.163 7.958 15.086 1.000 9.898 175 TYR A CA 1
ATOM 3111 C C . TYR A 1 175 ? 4.660 8.886 16.204 1.000 10.153 175 TYR A C 1
ATOM 3112 O O . TYR A 1 175 ? 5.164 9.981 15.943 1.000 11.503 175 TYR A O 1
ATOM 3130 N N . LEU A 1 176 ? 4.466 8.495 17.462 1.000 9.534 176 LEU A N 1
ATOM 3131 C CA . LEU A 1 176 ? 4.861 9.324 18.597 1.000 9.676 176 LEU A CA 1
ATOM 3132 C C . LEU A 1 176 ? 6.343 9.691 18.537 1.000 9.841 176 LEU A C 1
ATOM 3133 O O . LEU A 1 176 ? 6.722 10.814 18.820 1.000 10.416 176 LEU A O 1
ATOM 3149 N N . VAL A 1 177 ? 7.182 8.692 18.243 1.000 9.509 177 VAL A N 1
ATOM 3150 C CA . VAL A 1 177 ? 8.624 8.857 18.354 1.000 10.485 177 VAL A CA 1
ATOM 3151 C C . VAL A 1 177 ? 9.285 9.299 17.061 1.000 10.744 177 VAL A C 1
ATOM 3152 O O . VAL A 1 177 ? 10.486 9.574 17.067 1.000 13.059 177 VAL A O 1
ATOM 3165 N N . ASN A 1 178 ? 8.534 9.380 15.953 1.000 10.566 178 ASN A N 1
ATOM 3166 C CA . ASN A 1 178 ? 9.027 9.830 14.654 1.000 11.466 178 ASN A CA 1
ATOM 3167 C C . ASN A 1 178 ? 8.328 11.125 14.278 1.000 12.162 178 ASN A C 1
ATOM 3168 O O . ASN A 1 178 ? 8.762 12.203 14.682 1.000 13.282 178 ASN A O 1
ATOM 3179 N N . GLU A 1 179 ? 7.184 11.025 13.606 1.000 12.463 179 GLU A N 1
ATOM 3180 C CA . GLU A 1 179 ? 6.509 12.188 13.070 1.000 13.514 179 GLU A CA 1
ATOM 3181 C C . GLU A 1 179 ? 6.162 13.213 14.138 1.000 12.799 179 GLU A C 1
ATOM 3182 O O . GLU A 1 179 ? 6.190 14.420 13.882 1.000 14.633 179 GLU A O 1
ATOM 3194 N N . ALA A 1 180 ? 5.755 12.775 15.348 1.000 11.947 180 ALA A N 1
ATOM 3195 C CA . ALA A 1 180 ? 5.348 13.717 16.384 1.000 12.804 180 ALA A CA 1
ATOM 3196 C C . ALA A 1 180 ? 6.533 14.342 17.112 1.000 12.732 180 ALA A C 1
ATOM 3197 O O . ALA A 1 180 ? 6.329 15.257 17.902 1.000 14.828 180 ALA A O 1
ATOM 3204 N N . GLY A 1 181 ? 7.742 13.816 16.882 1.000 12.489 181 GLY A N 1
ATOM 3205 C CA . GLY A 1 181 ? 8.940 14.416 17.465 1.000 12.819 181 GLY A CA 1
ATOM 3206 C C . GLY A 1 181 ? 9.143 14.208 18.968 1.000 12.005 181 GLY A C 1
ATOM 3207 O O . GLY A 1 181 ? 10.000 14.881 19.538 1.000 13.012 181 GLY A O 1
ATOM 3211 N N . LEU A 1 182 ? 8.454 13.225 19.532 1.000 10.847 182 LEU A N 1
ATOM 3212 C CA . LEU A 1 182 ? 8.475 12.990 20.961 1.000 10.253 182 LEU A CA 1
ATOM 3213 C C . LEU A 1 182 ? 9.195 11.684 21.320 1.000 9.616 182 LEU A C 1
ATOM 3214 O O . LEU A 1 182 ? 8.876 11.025 22.315 1.000 10.551 182 LEU A O 1
ATOM 3230 N N . GLY A 1 183 ? 10.256 11.370 20.571 1.000 10.077 183 GLY A N 1
ATOM 3231 C CA . GLY A 1 183 ? 11.065 10.204 20.868 1.000 10.939 183 GLY A CA 1
ATOM 3232 C C . GLY A 1 183 ? 11.645 10.203 22.280 1.000 9.593 183 GLY A C 1
ATOM 3233 O O . GLY A 1 183 ? 11.915 9.138 22.800 1.000 10.469 183 GLY A O 1
ATOM 3237 N N . HIS A 1 184 ? 11.857 11.377 22.875 1.000 9.907 184 HIS A N 1
ATOM 3238 C CA . HIS A 1 184 ? 12.402 11.378 24.227 1.000 10.138 184 HIS A CA 1
ATOM 3239 C C . HIS A 1 184 ? 11.530 10.632 25.225 1.000 9.715 184 HIS A C 1
ATOM 3240 O O . HIS A 1 184 ? 12.014 10.142 26.251 1.000 10.441 184 HIS A O 1
ATOM 3255 N N . LEU A 1 185 ? 10.218 10.550 24.980 1.000 9.805 185 LEU A N 1
ATOM 3256 C CA . LEU A 1 185 ? 9.327 9.872 25.904 1.000 9.637 185 LEU A CA 1
ATOM 3257 C C . LEU A 1 185 ? 9.735 8.420 26.060 1.000 10.425 185 LEU A C 1
ATOM 3258 O O . LEU A 1 185 ? 9.563 7.831 27.150 1.000 11.120 185 LEU A O 1
ATOM 3274 N N . VAL A 1 186 ? 10.203 7.814 24.966 1.000 9.869 186 VAL A N 1
ATOM 3275 C CA . VAL A 1 186 ? 10.713 6.438 25.015 1.000 10.224 186 VAL A CA 1
ATOM 3276 C C . VAL A 1 186 ? 12.192 6.412 25.402 1.000 10.601 186 VAL A C 1
ATOM 3277 O O . VAL A 1 186 ? 12.600 5.635 26.251 1.000 11.168 186 VAL A O 1
ATOM 3290 N N . LYS A 1 187 ? 13.015 7.263 24.785 1.000 10.523 187 LYS A N 1
ATOM 3291 C CA . LYS A 1 187 ? 14.453 7.218 24.999 1.000 11.484 187 LYS A CA 1
ATOM 3292 C C . LYS A 1 187 ? 14.828 7.566 26.426 1.000 11.134 187 LYS A C 1
ATOM 3293 O O . LYS A 1 187 ? 15.865 7.072 26.901 1.000 12.828 187 LYS A O 1
ATOM 3312 N N . ASP A 1 188 ? 14.057 8.390 27.106 1.000 10.716 188 ASP A N 1
ATOM 3313 C CA . ASP A 1 188 ? 14.344 8.756 28.485 1.000 10.911 188 ASP A CA 1
ATOM 3314 C C . ASP A 1 188 ? 14.218 7.588 29.466 1.000 11.010 188 ASP A C 1
ATOM 3315 O O . ASP A 1 188 ? 14.618 7.741 30.615 1.000 12.570 188 ASP A O 1
ATOM 3324 N N . ARG A 1 189 ? 13.533 6.517 29.066 1.000 10.752 189 ARG A N 1
ATOM 3325 C CA . ARG A 1 189 ? 13.140 5.411 29.940 1.000 10.742 189 ARG A CA 1
ATOM 3326 C C . ARG A 1 189 ? 13.828 4.143 29.468 1.000 10.452 189 ARG A C 1
ATOM 3327 O O . ARG A 1 189 ? 13.492 3.610 28.421 1.000 10.807 189 ARG A O 1
ATOM 3348 N N A LYS A 1 190 ? 14.868 3.688 30.184 0.500 10.816 190 LYS A N 1
ATOM 3349 N N B LYS A 1 190 ? 14.830 3.704 30.243 0.500 10.997 190 LYS A N 1
ATOM 3350 C CA A LYS A 1 190 ? 15.741 2.672 29.614 0.500 10.532 190 LYS A CA 1
ATOM 3351 C CA B LYS A 1 190 ? 15.762 2.691 29.782 0.500 11.122 190 LYS A CA 1
ATOM 3352 C C A LYS A 1 190 ? 15.035 1.360 29.287 0.500 10.143 190 LYS A C 1
ATOM 3353 C C B LYS A 1 190 ? 15.078 1.393 29.348 0.500 9.895 190 LYS A C 1
ATOM 3354 O O A LYS A 1 190 ? 15.273 0.785 28.215 0.500 10.499 190 LYS A O 1
ATOM 3355 O O B LYS A 1 190 ? 15.344 0.878 28.253 0.500 11.271 190 LYS A O 1
ATOM 3392 N N . LYS A 1 191 ? 14.223 0.835 30.203 1.000 10.029 191 LYS A N 1
ATOM 3393 C CA . LYS A 1 191 ? 13.572 -0.427 29.895 1.000 9.775 191 LYS A CA 1
ATOM 3394 C C . LYS A 1 191 ? 12.543 -0.268 28.768 1.000 9.240 191 LYS A C 1
ATOM 3395 O O . LYS A 1 191 ? 12.413 -1.144 27.900 1.000 9.606 191 LYS A O 1
ATOM 3414 N N . LEU A 1 192 ? 11.804 0.854 28.763 1.000 9.588 192 LEU A N 1
ATOM 3415 C CA . LEU A 1 192 ? 10.846 1.137 27.707 1.000 9.177 192 LEU A CA 1
ATOM 3416 C C . LEU A 1 192 ? 11.547 1.245 26.361 1.000 8.741 192 LEU A C 1
ATOM 3417 O O . LEU A 1 192 ? 11.060 0.768 25.352 1.000 9.596 192 LEU A O 1
ATOM 3433 N N . ASN A 1 193 ? 12.698 1.935 26.335 1.000 9.624 193 ASN A N 1
ATOM 3434 C CA . ASN A 1 193 ? 13.427 2.079 25.078 1.000 9.733 193 ASN A CA 1
ATOM 3435 C C . ASN A 1 193 ? 13.846 0.728 24.530 1.000 9.655 193 ASN A C 1
ATOM 3436 O O . ASN A 1 193 ? 13.748 0.449 23.332 1.000 10.311 193 ASN A O 1
ATOM 3447 N N . ALA A 1 194 ? 14.399 -0.131 25.402 1.000 9.557 194 ALA A N 1
ATOM 3448 C CA . ALA A 1 194 ? 14.821 -1.446 24.961 1.000 9.834 194 ALA A CA 1
ATOM 3449 C C . ALA A 1 194 ? 13.644 -2.273 24.467 1.000 9.462 194 ALA A C 1
ATOM 3450 O O . ALA A 1 194 ? 13.739 -2.955 23.432 1.000 10.170 194 ALA A O 1
ATOM 3457 N N . TRP A 1 195 ? 12.514 -2.195 25.168 1.000 8.987 195 TRP A N 1
ATOM 3458 C CA . TRP A 1 195 ? 11.277 -2.868 24.734 1.000 8.991 195 TRP A CA 1
ATOM 3459 C C . TRP A 1 195 ? 10.892 -2.383 23.339 1.000 8.876 195 TRP A C 1
ATOM 3460 O O . TRP A 1 195 ? 10.548 -3.175 22.469 1.000 9.374 195 TRP A O 1
ATOM 3481 N N . TRP A 1 196 ? 10.902 -1.075 23.120 1.000 9.181 196 TRP A N 1
ATOM 3482 C CA . TRP A 1 196 ? 10.507 -0.506 21.839 1.000 9.534 196 TRP A CA 1
ATOM 3483 C C . TRP A 1 196 ? 11.429 -0.981 20.726 1.000 9.892 196 TRP A C 1
ATOM 3484 O O . TRP A 1 196 ? 10.968 -1.372 19.637 1.000 10.564 196 TRP A O 1
ATOM 3505 N N A GLU A 1 197 ? 12.741 -0.933 20.945 0.500 10.011 197 GLU A N 1
ATOM 3506 N N B GLU A 1 197 ? 12.738 -0.899 20.964 0.500 10.013 197 GLU A N 1
ATOM 3507 C CA A GLU A 1 197 ? 13.661 -1.342 19.895 0.500 10.813 197 GLU A CA 1
ATOM 3508 C CA B GLU A 1 197 ? 13.710 -1.333 19.975 0.500 11.021 197 GLU A CA 1
ATOM 3509 C C A GLU A 1 197 ? 13.527 -2.833 19.602 0.500 10.317 197 GLU A C 1
ATOM 3510 C C B GLU A 1 197 ? 13.499 -2.801 19.616 0.500 10.325 197 GLU A C 1
ATOM 3511 O O A GLU A 1 197 ? 13.794 -3.277 18.486 0.500 13.319 197 GLU A O 1
ATOM 3512 O O B GLU A 1 197 ? 13.670 -3.192 18.463 0.500 13.216 197 GLU A O 1
ATOM 3535 N N . ASP A 1 198 ? 13.165 -3.616 20.608 1.000 9.995 198 ASP A N 1
ATOM 3536 C CA . ASP A 1 198 ? 12.870 -5.031 20.378 1.000 10.597 198 ASP A CA 1
ATOM 3537 C C . ASP A 1 198 ? 11.597 -5.226 19.549 1.000 9.752 198 ASP A C 1
ATOM 3538 O O . ASP A 1 198 ? 11.638 -5.746 18.424 1.000 10.986 198 ASP A O 1
ATOM 3547 N N . ILE A 1 199 ? 10.449 -4.763 20.052 1.000 9.341 199 ILE A N 1
ATOM 3548 C CA . ILE A 1 199 ? 9.202 -5.103 19.377 1.000 9.550 199 ILE A CA 1
ATOM 3549 C C . ILE A 1 199 ? 9.139 -4.509 17.976 1.000 9.514 199 ILE A C 1
ATOM 3550 O O . ILE A 1 199 ? 8.557 -5.133 17.073 1.000 10.288 199 ILE A O 1
ATOM 3566 N N . SER A 1 200 ? 9.674 -3.300 17.782 1.000 9.862 200 SER A N 1
ATOM 3567 C CA . SER A 1 200 ? 9.605 -2.663 16.493 1.000 10.408 200 SER A CA 1
ATOM 3568 C C . SER A 1 200 ? 10.624 -3.214 15.496 1.000 10.482 200 SER A C 1
ATOM 3569 O O . SER A 1 200 ? 10.595 -2.804 14.327 1.000 11.875 200 SER A O 1
ATOM 3577 N N . SER A 1 201 ? 11.478 -4.150 15.914 1.000 10.763 201 SER A N 1
ATOM 3578 C CA . SER A 1 201 ? 12.374 -4.846 15.012 1.000 11.573 201 SER A CA 1
ATOM 3579 C C . SER A 1 201 ? 11.861 -6.223 14.620 1.000 11.194 201 SER A C 1
ATOM 3580 O O . SER A 1 201 ? 12.527 -6.948 13.888 1.000 12.548 201 SER A O 1
ATOM 3588 N N . ARG A 1 202 ? 10.683 -6.629 15.103 1.000 10.287 202 ARG A N 1
ATOM 3589 C CA . ARG A 1 202 ? 10.157 -7.922 14.719 1.000 10.563 202 ARG A CA 1
ATOM 3590 C C . ARG A 1 202 ? 9.923 -8.000 13.219 1.000 10.559 202 ARG A C 1
ATOM 3591 O O . ARG A 1 202 ? 9.456 -7.018 12.619 1.000 10.664 202 ARG A O 1
ATOM 3612 N N . PRO A 1 203 ? 10.182 -9.151 12.592 1.000 11.254 203 PRO A N 1
ATOM 3613 C CA . PRO A 1 203 ? 10.047 -9.254 11.153 1.000 12.323 203 PRO A CA 1
ATOM 3614 C C . PRO A 1 203 ? 8.676 -8.859 10.650 1.000 11.217 203 PRO A C 1
ATOM 3615 O O . PRO A 1 203 ? 8.596 -8.247 9.577 1.000 12.101 203 PRO A O 1
ATOM 3626 N N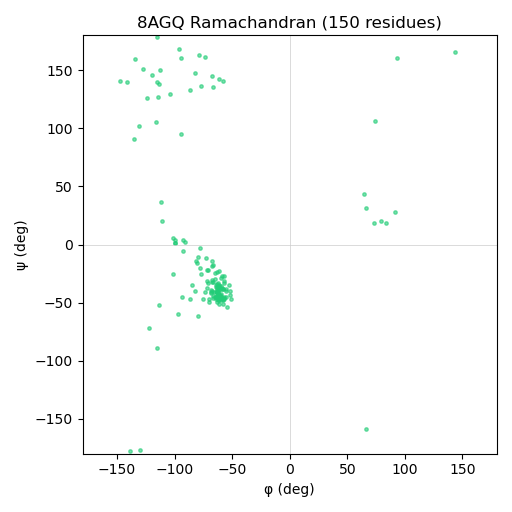 . ALA A 1 204 ? 7.580 -9.225 11.326 1.000 11.402 204 ALA A N 1
ATOM 3627 C CA . ALA A 1 204 ? 6.262 -8.872 10.808 1.000 11.314 204 ALA A CA 1
ATOM 3628 C C . ALA A 1 204 ? 6.069 -7.365 10.750 1.000 10.804 204 ALA A C 1
ATOM 3629 O O . ALA A 1 204 ? 5.481 -6.819 9.822 1.000 11.453 204 ALA A O 1
ATOM 3636 N N . TRP A 1 205 ? 6.558 -6.661 11.775 1.000 10.737 205 TRP A N 1
ATOM 3637 C CA . TRP A 1 205 ? 6.455 -5.221 11.828 1.000 10.351 205 TRP A CA 1
ATOM 3638 C C . TRP A 1 205 ? 7.304 -4.565 10.746 1.000 10.524 205 TRP A C 1
ATOM 3639 O O . TRP A 1 205 ? 6.875 -3.650 10.068 1.000 10.692 205 TRP A O 1
ATOM 3660 N N A LYS A 1 206 ? 8.533 -5.054 10.557 0.500 10.849 206 LYS A N 1
ATOM 3661 N N B LYS A 1 206 ? 8.538 -5.048 10.565 0.500 10.747 206 LYS A N 1
ATOM 3662 C CA A LYS A 1 206 ? 9.382 -4.513 9.507 0.500 11.575 206 LYS A CA 1
ATOM 3663 C CA B LYS A 1 206 ? 9.382 -4.517 9.507 0.500 11.401 206 LYS A CA 1
ATOM 3664 C C A LYS A 1 206 ? 8.729 -4.685 8.132 0.500 11.065 206 LYS A C 1
ATOM 3665 C C B LYS A 1 206 ? 8.717 -4.676 8.137 0.500 10.878 206 LYS A C 1
ATOM 3666 O O A LYS A 1 206 ? 8.796 -3.796 7.295 0.500 11.435 206 LYS A O 1
ATOM 3667 O O B LYS A 1 206 ? 8.787 -3.779 7.305 0.500 11.841 206 LYS A O 1
ATOM 3704 N N . LYS A 1 207 ? 8.091 -5.830 7.892 1.000 11.006 207 LYS A N 1
ATOM 3705 C CA . LYS A 1 207 ? 7.408 -6.064 6.621 1.000 11.676 207 LYS A CA 1
ATOM 3706 C C . LYS A 1 207 ? 6.292 -5.036 6.401 1.000 10.974 207 LYS A C 1
ATOM 3707 O O . LYS A 1 207 ? 6.104 -4.505 5.325 1.000 11.985 207 LYS A O 1
ATOM 3726 N N . LEU A 1 208 ? 5.506 -4.807 7.458 1.000 10.623 208 LEU A N 1
ATOM 3727 C CA . LEU A 1 208 ? 4.404 -3.870 7.378 1.000 10.320 208 LEU A CA 1
ATOM 3728 C C . LEU A 1 208 ? 4.927 -2.459 7.168 1.000 10.016 208 LEU A C 1
ATOM 3729 O O . LEU A 1 208 ? 4.371 -1.702 6.376 1.000 10.627 208 LEU A O 1
ATOM 3745 N N . MET A 1 209 ? 6.019 -2.091 7.869 1.000 9.935 209 MET A N 1
ATOM 3746 C CA . MET A 1 209 ? 6.574 -0.764 7.668 1.000 10.256 209 MET A CA 1
ATOM 3747 C C . MET A 1 209 ? 7.165 -0.595 6.267 1.000 11.377 209 MET A C 1
ATOM 3748 O O . MET A 1 209 ? 7.063 0.493 5.682 1.000 11.277 209 MET A O 1
ATOM 3762 N N . ASN A 1 210 ? 7.702 -1.678 5.709 1.000 11.237 210 ASN A N 1
ATOM 3763 C CA . ASN A 1 210 ? 8.162 -1.606 4.318 1.000 12.320 210 ASN A CA 1
ATOM 3764 C C . ASN A 1 210 ? 7.008 -1.302 3.375 1.000 13.040 210 ASN A C 1
ATOM 3765 O O . ASN A 1 210 ? 7.142 -0.511 2.436 1.000 13.407 210 ASN A O 1
ATOM 3776 N N . LEU A 1 211 ? 5.849 -1.940 3.586 1.000 12.213 211 LEU A N 1
ATOM 3777 C CA . LEU A 1 211 ? 4.656 -1.676 2.775 1.000 13.156 211 LEU A CA 1
ATOM 3778 C C . LEU A 1 211 ? 4.207 -0.240 2.921 1.000 12.919 211 LEU A C 1
ATOM 3779 O O . LEU A 1 211 ? 3.857 0.435 1.946 1.000 15.164 211 LEU A O 1
ATOM 3795 N N . ALA A 1 212 ? 4.169 0.242 4.174 1.000 13.103 212 ALA A N 1
ATOM 3796 C CA . ALA A 1 212 ? 3.593 1.547 4.461 1.000 13.360 212 ALA A CA 1
ATOM 3797 C C . ALA A 1 212 ? 4.515 2.698 4.117 1.000 13.359 212 ALA A C 1
ATOM 3798 O O . ALA A 1 212 ? 4.040 3.815 4.020 1.000 19.147 212 ALA A O 1
ATOM 3805 N N . GLY A 1 213 ? 5.815 2.461 3.993 1.000 12.847 213 GLY A N 1
ATOM 3806 C CA . GLY A 1 213 ? 6.794 3.502 3.727 1.000 13.193 213 GLY A CA 1
ATOM 3807 C C . GLY A 1 213 ? 7.403 4.127 4.983 1.000 13.035 213 GLY A C 1
ATOM 3808 O O . GLY A 1 213 ? 7.870 5.262 4.928 1.000 15.249 213 GLY A O 1
ATOM 3812 N N . PHE A 1 214 ? 7.457 3.367 6.079 1.000 11.882 214 PHE A N 1
ATOM 3813 C CA . PHE A 1 214 ? 8.041 3.835 7.330 1.000 12.674 214 PHE A CA 1
ATOM 3814 C C . PHE A 1 214 ? 9.274 2.999 7.726 1.000 13.260 214 PHE A C 1
ATOM 3815 O O . PHE A 1 214 ? 9.728 2.208 6.923 1.000 15.983 214 PHE A O 1
#

InterPro domains:
  IPR004045 Glutathione S-transferase, N-terminal [PF02798] (1-73)
  IPR004045 Glutathione S-transferase, N-terminal [PS50404] (1-82)
  IPR004046 Glutathione S-transferase, C-terminal [PF00043] (109-203)
  IPR010987 Glutathione S-transferase, C-terminal-like [PS50405] (89-214)
  IPR034347 Glutathione S-transferases Phi, C-terminal [cd03187] (91-209)
  IPR036249 Thioredoxin-like superfamily [SSF52833] (2-82)
  IPR036282 Glutathione S-transferase, C-terminal domain superfamily [SSF47616] (81-210)
  IPR040079 Glutathione transferase family [SFLDS00019] (4-202)

Sequence (213 aa):
VVKKVYGPAVAVCCPQRVMACLLEKGVEEEFDLVHVDDLDSGEQKLPEFLLKQPFGQVPVVEDGDDFKKLFESRAIIRYYAAKYEEDRGPNNLLGNTLEEKKALLVDQWLLEEIEAHNFNDLVFNNIVFQVVILPRIGQQGDSELVRRTYEEEKLEEKVLDVYEKKRLSSKSKYLAGDDSFTLADLSHLPATRYLVNEAGLGHLVKDRKKKLNAWWEEDISSRPAWKKKLMNLAGF

B-factor: mean 17.46, std 12.07, range [7.18, 212.6]

Solvent-accessible surface area: 10720 Å² total; per-residue (Å²): 120,6,89,0,19,0,10,20,65,17,34,41,1,0,0,0,0,2,0,0,36,24,1,45,10,132,40,72,57,58,103,2,46,59,139,86,23,60,27,113,102,101,133,6,64,146,54,4,76,141,1,99,16,4,0,0,31,30,66,164,87,89,40,49,93,4,41,41,0,0,75,67,1,1,57,96,56,58,158,109,57,39,56,2,27,10,110,70,138,128,82,69,52,61,4,59,85,9,1,87,34,1,17,103,84,6,27,77,20,0,109,48,0,13,69,25,55,10,66,18,70,154,108,74,92,166,11,69,63,123,63,12,125,64,32,36,116,132,0,50,143,29,2,64,77,2,38,118,61,10,68,150,17,135,24,0,13,24,119,63,14,10,0,0,0,0,0,0,2,0,5,2,18,13,0,28,82,58,8,60,22,8,73,0,5,153,92,26,171,105,2,33,60,12,23,109,45,0,28,56,55,106,15,5,109,124,1,12,121,108,13,64,93

Radius of gyration: 17.04 Å; Cα contacts (8 Å, |Δi|>4): 341; chains: 1; bounding box: 38×48×36 Å

Organism: Populus trichocarpa (NCBI:txid3694)

CATH classification: 3.40.30.10 (+1 more: 1.20.1050.10)